Protein AF-A0A8S2FAD5-F1 (afdb_monomer)

Foldseek 3Di:
DQFAQQFAWEKAALCQDDPVFDPLLSQLQLVLSLLLVVLCVVVQADHAYDHPPVPDPCNVCRVVNHHDMATDRFFQDFAAPVQLVSRLVRPPDSVSSGDGRDGSHPQHVHPPPDPVRGRVVRNVSRVVSVVSSCVVLVPDPCNCCSRRPPVCVVCVDPSSVVVVVVNVVSVCVVVVVVVD

Solvent-accessible surface area (backbone atoms only — not comparable to full-atom values): 9727 Å² total; per-residue (Å²): 92,52,24,21,66,32,43,45,57,26,34,33,32,23,86,48,48,62,86,88,44,45,66,44,19,40,52,18,5,35,57,49,27,48,47,47,54,47,50,32,56,78,67,53,44,61,70,42,78,31,72,61,79,62,89,53,85,58,41,68,41,38,76,69,47,35,54,48,60,51,70,30,10,52,32,80,55,62,33,43,65,69,58,28,51,51,28,33,74,41,41,95,53,46,79,73,22,49,57,60,84,32,40,8,19,88,32,61,99,40,92,61,62,45,86,88,48,53,24,64,68,50,30,53,53,47,52,51,42,51,49,54,44,51,52,62,55,72,72,43,92,54,46,69,56,70,38,54,39,71,65,54,77,78,58,67,49,72,68,53,55,50,49,51,52,50,48,52,49,51,48,56,58,56,57,69,62,72,81,116

InterPro domains:
  IPR007484 Peptidase M28 [PF04389] (51-131)

Secondary structure (DSSP, 8-state):
----TT---EEE-GGGS-TTS-HHHHHHHHHHHHHHHHHHHHTT---EEE---S-STHHHHHHTT-----EE--SSSBPPHHHHHHHHHHSSSGGGG--TTSBS-TTTTSTT-SGGG--HHHHHHHHHHHHHHHHHHHT-TTHHHHHH-HHHHT---HHHHHHHHHHHHHHHHHHTTS--

Nearest PDB structures (foldseek):
  8acg-assembly5_B  TM=8.991E-01  e=2.602E-10  Pseudomonas aeruginosa
  8ac7-assembly2_A  TM=8.802E-01  e=2.939E-10  Pseudomonas aeruginosa

Mean predicted aligned error: 6.32 Å

Organism: NCBI:txid1234261

pLDDT: mean 87.01, std 15.3, range [33.78, 98.69]

Structure (mmCIF, N/CA/C/O backbone):
data_AF-A0A8S2FAD5-F1
#
_entry.id   AF-A0A8S2FAD5-F1
#
loop_
_atom_site.group_PDB
_atom_site.id
_atom_site.type_symbol
_atom_site.label_atom_id
_atom_site.label_alt_id
_atom_site.label_comp_id
_atom_site.label_asym_id
_atom_site.label_entity_id
_atom_site.label_seq_id
_atom_site.pdbx_PDB_ins_code
_atom_site.Cartn_x
_atom_site.Cartn_y
_atom_site.Cartn_z
_atom_site.occupancy
_atom_site.B_iso_or_equiv
_atom_site.auth_seq_id
_atom_site.auth_comp_id
_atom_site.auth_asym_id
_atom_site.auth_atom_id
_atom_site.pdbx_PDB_model_num
ATOM 1 N N . MET A 1 1 ? -4.170 -1.125 -9.431 1.00 90.81 1 MET A N 1
ATOM 2 C CA . MET A 1 1 ? -3.315 -2.122 -10.117 1.00 90.81 1 MET A CA 1
ATOM 3 C C . MET A 1 1 ? -2.385 -2.755 -9.105 1.00 90.81 1 MET A C 1
ATOM 5 O O . MET A 1 1 ? -1.966 -2.051 -8.197 1.00 90.81 1 MET A O 1
ATOM 9 N N . LEU A 1 2 ? -2.092 -4.051 -9.230 1.00 96.25 2 LEU A N 1
ATOM 10 C CA . LEU A 1 2 ? -1.265 -4.795 -8.265 1.00 96.25 2 LEU A CA 1
ATOM 11 C C . LEU A 1 2 ? -0.073 -5.525 -8.909 1.00 96.25 2 LEU A C 1
ATOM 13 O O . LEU A 1 2 ? 0.585 -6.305 -8.229 1.00 96.25 2 LEU A O 1
ATOM 17 N N . ALA A 1 3 ? 0.193 -5.311 -10.201 1.00 96.88 3 ALA A N 1
ATOM 18 C CA . ALA A 1 3 ? 1.210 -6.063 -10.936 1.00 96.88 3 ALA A CA 1
ATOM 19 C C . ALA A 1 3 ? 1.915 -5.278 -12.056 1.00 96.88 3 ALA A C 1
ATOM 21 O O . ALA A 1 3 ? 2.333 -5.866 -13.049 1.00 96.88 3 ALA A O 1
ATOM 22 N N . SER A 1 4 ? 2.040 -3.962 -11.918 1.00 97.62 4 SER A N 1
ATOM 23 C CA . SER A 1 4 ? 2.620 -3.101 -12.957 1.00 97.62 4 SER A CA 1
ATOM 24 C C . SER A 1 4 ? 4.056 -3.538 -13.316 1.00 97.62 4 SER A C 1
ATOM 26 O O . SER A 1 4 ? 4.825 -3.862 -12.405 1.00 97.62 4 SER A O 1
ATOM 28 N N . PRO A 1 5 ? 4.471 -3.534 -14.599 1.00 95.94 5 PRO A N 1
ATOM 29 C CA . PRO A 1 5 ? 5.797 -4.008 -15.014 1.00 95.94 5 PRO A CA 1
ATOM 30 C C . PRO A 1 5 ? 6.967 -3.315 -14.310 1.00 95.94 5 PRO A C 1
ATOM 32 O O . PRO A 1 5 ? 7.935 -3.968 -13.922 1.00 95.94 5 PRO A O 1
ATOM 35 N N . ASN A 1 6 ? 6.854 -1.999 -14.115 1.00 96.50 6 ASN A N 1
ATOM 36 C CA . ASN A 1 6 ? 7.856 -1.138 -13.495 1.00 96.50 6 ASN A CA 1
ATOM 37 C C . ASN A 1 6 ? 7.422 -0.735 -12.071 1.00 96.50 6 ASN A C 1
ATOM 39 O O . ASN A 1 6 ? 7.533 0.422 -11.676 1.00 96.50 6 ASN A O 1
ATOM 43 N N . PHE A 1 7 ? 6.873 -1.694 -11.321 1.00 96.06 7 PHE A N 1
ATOM 44 C CA . PHE A 1 7 ? 6.150 -1.499 -10.064 1.00 96.06 7 PHE A CA 1
ATOM 45 C C . PHE A 1 7 ? 6.841 -0.615 -9.013 1.00 96.06 7 PHE A C 1
ATOM 47 O O . PHE A 1 7 ? 8.062 -0.571 -8.862 1.00 96.06 7 PHE A O 1
ATOM 54 N N . ASN A 1 8 ? 6.013 0.010 -8.184 1.00 94.94 8 ASN A N 1
ATOM 55 C CA . ASN A 1 8 ? 6.347 0.473 -6.840 1.00 94.94 8 ASN A CA 1
ATOM 56 C C . ASN A 1 8 ? 5.364 -0.206 -5.879 1.00 94.94 8 ASN A C 1
ATOM 58 O O . ASN A 1 8 ? 4.172 -0.061 -6.078 1.00 94.94 8 ASN A O 1
ATOM 62 N N . PHE A 1 9 ? 5.812 -0.938 -4.862 1.00 96.31 9 PHE A N 1
ATOM 63 C CA . PHE A 1 9 ? 4.991 -1.423 -3.747 1.00 96.31 9 PHE A CA 1
ATOM 64 C C . PHE A 1 9 ? 4.415 -0.259 -2.927 1.00 96.31 9 PHE A C 1
ATOM 66 O O . PHE A 1 9 ? 4.928 0.131 -1.878 1.00 96.31 9 PHE A O 1
ATOM 73 N N . GLY A 1 10 ? 3.351 0.330 -3.457 1.00 96.06 10 GLY A N 1
ATOM 74 C CA . GLY A 1 10 ? 2.623 1.432 -2.867 1.00 96.06 10 GLY A CA 1
ATOM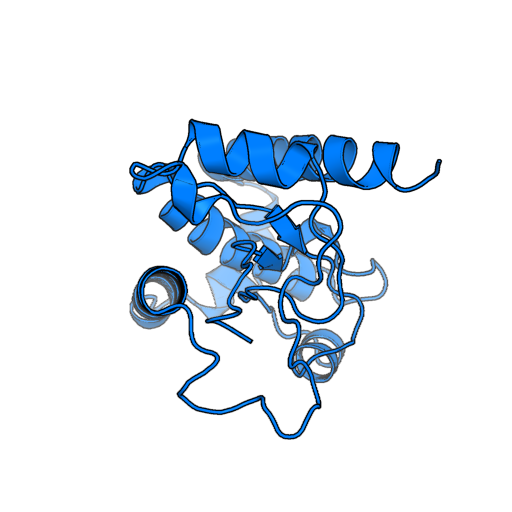 75 C C . GLY A 1 10 ? 1.639 0.952 -1.808 1.00 96.06 10 GLY A C 1
ATOM 76 O O . GLY A 1 10 ? 0.858 0.032 -2.060 1.00 96.06 10 GLY A O 1
ATOM 77 N N . ILE A 1 11 ? 1.648 1.611 -0.652 1.00 97.56 11 ILE A N 1
ATOM 78 C CA . ILE A 1 11 ? 0.684 1.423 0.436 1.00 97.56 11 ILE A CA 1
ATOM 79 C C . ILE A 1 11 ? -0.092 2.729 0.591 1.00 97.56 11 ILE A C 1
ATOM 81 O O . ILE A 1 11 ? 0.518 3.777 0.798 1.00 97.56 11 ILE A O 1
ATOM 85 N N . PHE A 1 12 ? -1.422 2.683 0.492 1.00 96.00 12 PHE A N 1
ATOM 86 C CA . PHE A 1 12 ? -2.240 3.867 0.757 1.00 96.00 12 PHE A CA 1
ATOM 87 C C . PHE A 1 12 ? -2.109 4.282 2.223 1.00 96.00 12 PHE A C 1
ATOM 89 O O . PHE A 1 12 ? -2.338 3.474 3.120 1.00 96.00 12 PHE A O 1
ATOM 96 N N . SER A 1 13 ? -1.717 5.533 2.438 1.00 92.62 13 SER A N 1
ATOM 97 C CA . SER A 1 13 ? -1.324 6.079 3.731 1.00 92.62 13 SER A CA 1
ATOM 98 C C . SER A 1 13 ? -2.528 6.642 4.473 1.00 92.62 13 SER A C 1
ATOM 100 O O . SER A 1 13 ? -3.031 7.702 4.104 1.00 92.62 13 SER A O 1
ATOM 102 N N . GLY A 1 14 ? -2.985 5.986 5.543 1.00 91.50 14 GLY A N 1
ATOM 103 C CA . GLY A 1 14 ? -4.072 6.510 6.386 1.00 91.50 14 GLY A CA 1
ATOM 104 C C . GLY A 1 14 ? -3.797 7.925 6.917 1.00 91.50 14 GLY A C 1
ATOM 105 O O . GLY A 1 14 ? -4.716 8.730 7.034 1.00 91.50 14 GLY A O 1
ATOM 106 N N . SER A 1 15 ? -2.521 8.251 7.137 1.00 89.19 15 SER A N 1
ATOM 107 C CA . SER A 1 15 ? -2.034 9.565 7.581 1.00 89.19 15 SER A CA 1
ATOM 108 C C . SER A 1 15 ? -2.166 10.672 6.520 1.00 89.19 15 SER A C 1
ATOM 110 O O . SER A 1 15 ? -2.016 11.848 6.837 1.00 89.19 15 SER A O 1
ATOM 112 N N . SER A 1 16 ? -2.434 10.310 5.260 1.00 89.69 16 SER A N 1
ATOM 113 C CA . SER A 1 16 ? -2.643 11.247 4.144 1.00 89.69 16 SER A CA 1
ATOM 114 C C . SER A 1 16 ? -4.112 11.596 3.880 1.00 89.69 16 SER A C 1
ATOM 116 O O . SER A 1 16 ? -4.391 12.389 2.983 1.00 89.69 16 SER A O 1
ATOM 118 N N . ILE A 1 17 ? -5.051 10.985 4.612 1.00 91.12 17 ILE A N 1
ATOM 119 C CA . ILE A 1 17 ? -6.486 11.240 4.445 1.00 91.12 17 ILE A CA 1
ATOM 120 C C . ILE A 1 17 ? -6.803 12.675 4.879 1.00 91.12 17 ILE A C 1
ATOM 122 O O . ILE A 1 17 ? -6.324 13.144 5.909 1.00 91.12 17 ILE A O 1
ATOM 126 N N . ASP A 1 18 ? -7.635 13.365 4.097 1.00 89.50 18 ASP A N 1
ATOM 127 C CA . ASP A 1 18 ? -8.057 14.735 4.382 1.00 89.50 18 ASP A CA 1
ATOM 128 C C . ASP A 1 18 ? -8.783 14.844 5.737 1.00 89.50 18 ASP A C 1
ATOM 130 O O . ASP A 1 18 ? -9.683 14.053 6.041 1.00 89.50 18 ASP A O 1
ATOM 134 N N . ASN A 1 19 ? -8.428 15.867 6.523 1.00 88.88 19 ASN A N 1
ATOM 135 C CA . ASN A 1 19 ? -8.950 16.109 7.875 1.00 88.88 19 ASN A CA 1
ATOM 136 C C . ASN A 1 19 ? -10.458 16.432 7.929 1.00 88.88 19 ASN A C 1
ATOM 138 O O . ASN A 1 19 ? -11.020 16.514 9.018 1.00 88.88 19 ASN A O 1
ATOM 142 N N . SER A 1 20 ? -11.120 16.645 6.788 1.00 90.06 20 SER A N 1
ATOM 143 C CA . SER A 1 20 ? -12.584 16.727 6.700 1.00 90.06 20 SER A CA 1
ATOM 144 C C . SER A 1 20 ? -13.279 15.361 6.793 1.00 90.06 20 SER A C 1
ATOM 146 O O . SER A 1 20 ? -14.492 15.312 7.003 1.00 90.06 20 SER A O 1
ATOM 148 N N . THR A 1 21 ? -12.535 14.256 6.669 1.00 92.19 21 THR A N 1
ATOM 149 C CA . THR A 1 21 ? -13.037 12.891 6.885 1.00 92.19 21 THR A CA 1
ATOM 150 C C . THR A 1 21 ? -13.279 12.634 8.377 1.00 92.19 21 THR A C 1
ATOM 152 O O . THR A 1 21 ? -12.590 13.193 9.228 1.00 92.19 21 THR A O 1
ATOM 155 N N . ASP A 1 22 ? -14.241 11.764 8.712 1.00 92.81 22 ASP A N 1
ATOM 156 C CA . ASP A 1 22 ? -14.488 11.341 10.098 1.00 92.81 22 ASP A CA 1
ATOM 157 C C . ASP A 1 22 ? -13.188 10.855 10.766 1.00 92.81 22 ASP A C 1
ATOM 159 O O . ASP A 1 22 ? -12.516 9.941 10.278 1.00 92.81 22 ASP A O 1
ATOM 163 N N . GLU A 1 23 ? -12.844 11.453 11.907 1.00 92.06 23 GLU A N 1
ATOM 164 C CA . GLU A 1 23 ? -11.602 11.179 12.631 1.00 92.06 23 GLU A CA 1
ATOM 165 C C . GLU A 1 23 ? -11.438 9.690 12.985 1.00 92.06 23 GLU A C 1
ATOM 167 O O . GLU A 1 23 ? -10.326 9.156 12.965 1.00 92.06 23 GLU A O 1
ATOM 172 N N . LYS A 1 24 ? -12.524 8.971 13.286 1.00 92.12 24 LYS A N 1
ATOM 173 C CA . LYS A 1 24 ? -12.455 7.531 13.570 1.00 92.12 24 LYS A CA 1
ATOM 174 C C . LYS A 1 24 ? -12.099 6.741 12.319 1.00 92.12 24 LYS A C 1
ATOM 176 O O . LYS A 1 24 ? -11.350 5.773 12.413 1.00 92.12 24 LYS A O 1
ATOM 181 N N . ALA A 1 25 ? -12.595 7.156 11.154 1.00 93.19 25 ALA A N 1
ATOM 182 C CA . ALA A 1 25 ? -12.239 6.533 9.885 1.00 93.19 25 ALA A CA 1
ATOM 183 C C . ALA A 1 25 ? -10.764 6.773 9.538 1.00 93.19 25 ALA A C 1
ATOM 185 O O . ALA A 1 25 ? -10.093 5.835 9.111 1.00 93.19 25 ALA A O 1
ATOM 186 N N . ILE A 1 26 ? -10.237 7.979 9.787 1.00 92.94 26 ILE A N 1
ATOM 187 C CA . ILE A 1 26 ? -8.804 8.285 9.632 1.00 92.94 26 ILE A CA 1
ATOM 188 C C . ILE A 1 26 ? -7.972 7.367 10.535 1.00 92.94 26 ILE A C 1
ATOM 190 O O . ILE A 1 26 ? -7.089 6.655 10.060 1.00 92.94 26 ILE A O 1
ATOM 194 N N . ASN A 1 27 ? -8.302 7.304 11.827 1.00 91.12 27 ASN A N 1
ATOM 195 C CA . ASN A 1 27 ? -7.559 6.482 12.782 1.00 91.12 27 ASN A CA 1
ATOM 196 C C . ASN A 1 27 ? -7.614 4.989 12.432 1.00 91.12 27 ASN A C 1
ATOM 198 O O . ASN A 1 27 ? -6.573 4.338 12.383 1.00 91.12 27 ASN A O 1
ATOM 202 N N . GLY A 1 28 ? -8.792 4.448 12.110 1.00 94.44 28 GLY A N 1
ATOM 203 C CA . GLY A 1 28 ? -8.918 3.066 11.646 1.00 94.44 28 GLY A CA 1
ATOM 204 C C . GLY A 1 28 ? -8.121 2.797 10.363 1.00 94.44 28 GLY A C 1
ATOM 205 O O . GLY A 1 28 ? -7.525 1.732 10.215 1.00 94.44 28 GLY A O 1
ATOM 206 N N . SER A 1 29 ? -8.040 3.771 9.454 1.00 95.75 29 SER A N 1
ATOM 207 C CA . SER A 1 29 ? -7.239 3.668 8.226 1.00 95.75 29 SER A CA 1
ATOM 208 C C . SER A 1 29 ? -5.739 3.615 8.523 1.00 95.75 29 SER A C 1
ATOM 210 O O . SER A 1 29 ? -5.022 2.827 7.906 1.00 95.75 29 SER A O 1
ATOM 212 N N . ILE A 1 30 ? -5.256 4.376 9.511 1.00 92.75 30 ILE A N 1
ATOM 213 C CA . ILE A 1 30 ? -3.868 4.294 10.002 1.00 92.75 30 ILE A CA 1
ATOM 214 C C . ILE A 1 30 ? -3.584 2.896 10.572 1.00 92.75 30 ILE A C 1
ATOM 216 O O . ILE A 1 30 ? -2.561 2.292 10.250 1.00 92.75 30 ILE A O 1
ATOM 220 N N . LEU A 1 31 ? -4.507 2.328 11.357 1.00 93.06 31 LEU A N 1
ATOM 221 C CA . LEU A 1 31 ? -4.362 0.968 11.892 1.00 93.06 31 LEU A CA 1
ATOM 222 C C . LEU A 1 31 ? -4.227 -0.085 10.786 1.00 93.06 31 LEU A C 1
ATOM 224 O O . LEU A 1 31 ? -3.354 -0.952 10.853 1.00 93.06 31 LEU A O 1
ATOM 228 N N . LEU A 1 32 ? -5.070 0.001 9.756 1.00 95.81 32 LEU A N 1
ATOM 229 C CA . LEU A 1 32 ? -5.017 -0.899 8.605 1.00 95.81 32 LEU A CA 1
ATOM 230 C C . LEU A 1 32 ? -3.733 -0.703 7.781 1.00 95.81 32 LEU A C 1
ATOM 232 O O . LEU A 1 32 ? -3.095 -1.681 7.394 1.00 95.81 32 LEU A O 1
ATOM 236 N N . THR A 1 33 ? -3.317 0.547 7.564 1.00 95.81 33 THR A N 1
ATOM 237 C CA . THR A 1 33 ? -2.059 0.903 6.881 1.00 95.81 33 THR A CA 1
ATOM 238 C C . THR A 1 33 ? -0.856 0.268 7.582 1.00 95.81 33 THR A C 1
ATOM 240 O O . THR A 1 33 ? 0.003 -0.337 6.938 1.00 95.81 33 THR A O 1
ATOM 243 N N . ASN A 1 34 ? -0.833 0.316 8.917 1.00 93.44 34 ASN A N 1
ATOM 244 C CA . ASN A 1 34 ? 0.236 -0.263 9.725 1.00 93.44 34 ASN A CA 1
ATOM 245 C C . ASN A 1 34 ? 0.367 -1.784 9.559 1.00 93.44 34 ASN A C 1
ATOM 247 O O . ASN A 1 34 ? 1.482 -2.301 9.629 1.00 93.44 34 ASN A O 1
ATOM 251 N N . LEU A 1 35 ? -0.724 -2.512 9.287 1.00 95.81 35 LEU A N 1
ATOM 252 C CA . LEU A 1 35 ? -0.640 -3.948 8.992 1.00 95.81 35 LEU A CA 1
ATOM 253 C C . LEU A 1 35 ? 0.094 -4.213 7.669 1.00 95.81 35 LEU A C 1
ATOM 255 O O . LEU A 1 35 ? 0.923 -5.122 7.606 1.00 95.81 35 LEU A O 1
ATOM 259 N N . PHE A 1 36 ? -0.138 -3.399 6.635 1.00 97.69 36 PHE A N 1
ATOM 260 C CA . PHE A 1 36 ? 0.633 -3.493 5.393 1.00 97.69 36 PHE A CA 1
ATOM 261 C C . PHE A 1 36 ? 2.104 -3.145 5.626 1.00 97.69 36 PHE A C 1
ATOM 263 O O . PHE A 1 36 ? 2.979 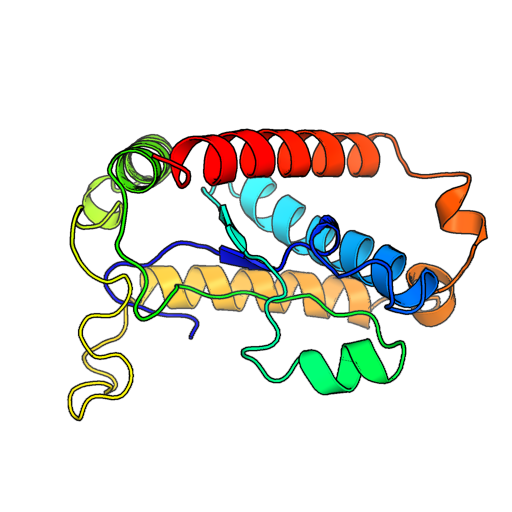-3.928 5.261 1.00 97.69 36 PHE A O 1
ATOM 270 N N . ILE A 1 37 ? 2.393 -2.021 6.288 1.00 95.94 37 ILE A N 1
ATOM 271 C CA . ILE A 1 37 ? 3.772 -1.608 6.598 1.00 95.94 37 ILE A CA 1
ATOM 272 C C . ILE A 1 37 ? 4.506 -2.708 7.376 1.00 95.94 37 ILE A C 1
ATOM 274 O O . ILE A 1 37 ? 5.656 -3.029 7.065 1.00 95.94 37 ILE A O 1
ATOM 278 N N . LYS A 1 38 ? 3.837 -3.329 8.355 1.00 94.88 38 LYS A N 1
ATOM 279 C CA . LYS A 1 38 ? 4.365 -4.477 9.093 1.00 94.88 38 LYS A CA 1
ATOM 280 C C . LYS A 1 38 ? 4.732 -5.627 8.157 1.00 94.88 38 LYS A C 1
ATOM 282 O O . LYS A 1 38 ? 5.858 -6.107 8.237 1.00 94.88 38 LYS A O 1
ATOM 287 N N . TYR A 1 39 ? 3.834 -6.033 7.258 1.00 97.06 39 TYR A N 1
ATOM 288 C CA . TYR A 1 39 ? 4.110 -7.106 6.298 1.00 97.06 39 TYR A CA 1
ATOM 289 C C . TYR A 1 39 ? 5.364 -6.820 5.461 1.00 97.06 39 TYR A C 1
ATOM 291 O O . TYR A 1 39 ? 6.251 -7.671 5.375 1.00 97.06 39 TYR A O 1
ATOM 299 N N . PHE A 1 40 ? 5.474 -5.627 4.870 1.00 95.50 40 PHE A N 1
ATOM 300 C CA . PHE A 1 40 ? 6.630 -5.281 4.037 1.00 95.50 40 PHE A CA 1
ATOM 301 C C . PHE A 1 40 ? 7.929 -5.248 4.851 1.00 95.50 40 PHE A C 1
ATOM 303 O O . PHE A 1 40 ? 8.931 -5.822 4.426 1.00 95.50 40 PHE A O 1
ATOM 310 N N . ASN A 1 41 ? 7.906 -4.666 6.052 1.00 93.50 41 ASN A N 1
ATOM 311 C CA . ASN A 1 41 ? 9.082 -4.592 6.918 1.00 93.50 41 ASN A CA 1
ATOM 312 C C . ASN A 1 41 ? 9.536 -5.971 7.428 1.00 93.50 41 ASN A C 1
ATOM 314 O O . ASN A 1 41 ? 10.730 -6.269 7.377 1.00 93.50 41 ASN A O 1
ATOM 318 N N . ASP A 1 42 ? 8.611 -6.828 7.871 1.00 94.75 42 ASP A N 1
ATOM 319 C CA . ASP A 1 42 ? 8.921 -8.183 8.354 1.00 94.75 42 ASP A CA 1
ATOM 320 C C . ASP A 1 42 ? 9.538 -9.046 7.239 1.00 94.75 42 ASP A C 1
ATOM 322 O O . ASP A 1 42 ? 10.426 -9.864 7.490 1.00 94.75 42 ASP A O 1
ATOM 326 N N . ASN A 1 43 ? 9.127 -8.808 5.990 1.00 93.69 43 ASN A N 1
ATOM 327 C CA . ASN A 1 43 ? 9.672 -9.466 4.802 1.00 93.69 43 ASN A CA 1
ATOM 328 C C . ASN A 1 43 ? 10.881 -8.737 4.187 1.00 93.69 43 ASN A C 1
ATOM 330 O O . ASN A 1 43 ? 11.398 -9.180 3.163 1.00 93.69 43 ASN A O 1
ATOM 334 N N . LYS A 1 44 ? 11.361 -7.648 4.807 1.00 91.50 44 LYS A N 1
ATOM 335 C CA . LYS A 1 44 ? 12.491 -6.826 4.332 1.00 91.50 44 LYS A CA 1
ATOM 336 C C . LYS A 1 44 ? 12.299 -6.286 2.909 1.00 91.50 44 LYS A C 1
ATOM 338 O O . LYS A 1 44 ? 13.261 -6.149 2.157 1.00 91.50 44 LYS A O 1
ATOM 343 N N . LEU A 1 45 ? 11.060 -5.982 2.542 1.00 92.94 45 LEU A N 1
ATOM 344 C CA . LEU A 1 45 ? 10.695 -5.454 1.235 1.00 92.94 45 LEU A CA 1
ATOM 345 C C . LEU A 1 45 ? 10.607 -3.920 1.266 1.00 92.94 45 LEU A C 1
ATOM 347 O O . LEU A 1 45 ? 10.198 -3.351 2.284 1.00 92.94 45 LEU A O 1
ATOM 351 N N . PRO A 1 46 ? 10.955 -3.238 0.158 1.00 92.56 46 PRO A N 1
ATOM 352 C CA . PRO A 1 46 ? 10.706 -1.810 0.026 1.00 92.56 46 PRO A CA 1
ATOM 353 C C . PRO A 1 46 ? 9.201 -1.531 -0.011 1.00 92.56 46 PRO A C 1
ATOM 355 O O . PRO A 1 46 ? 8.409 -2.383 -0.404 1.00 92.56 46 PRO A O 1
ATOM 358 N N . TRP A 1 47 ? 8.813 -0.310 0.336 1.00 93.00 47 TRP A N 1
ATOM 359 C CA . TRP A 1 47 ? 7.471 0.206 0.081 1.00 93.00 47 TRP A CA 1
ATOM 360 C C . TRP A 1 47 ? 7.507 1.728 -0.080 1.00 93.00 47 TRP A C 1
ATOM 362 O O . TRP A 1 47 ? 8.504 2.383 0.253 1.00 93.00 47 TRP A O 1
ATOM 372 N N . SER A 1 48 ? 6.439 2.298 -0.633 1.00 91.19 48 SER A N 1
ATOM 373 C CA . SER A 1 48 ? 6.250 3.750 -0.722 1.00 91.19 48 SER A CA 1
ATOM 374 C C . SER A 1 48 ? 4.849 4.137 -0.249 1.00 91.19 48 SER A C 1
ATOM 376 O O . SER A 1 48 ? 3.893 3.427 -0.564 1.00 91.19 48 SER A O 1
ATOM 378 N N . PRO A 1 49 ? 4.697 5.242 0.493 1.00 91.25 49 PRO A N 1
ATOM 379 C CA . PRO A 1 49 ? 3.383 5.738 0.862 1.00 91.25 49 PRO A CA 1
ATOM 380 C C . PRO A 1 49 ? 2.686 6.346 -0.359 1.00 91.25 49 PRO A C 1
ATOM 382 O O . PRO A 1 49 ? 3.304 7.058 -1.149 1.00 91.25 49 PRO A O 1
ATOM 385 N N . ILE A 1 50 ? 1.391 6.086 -0.491 1.00 92.44 50 ILE A N 1
ATOM 386 C CA . ILE A 1 50 ? 0.527 6.607 -1.551 1.00 92.44 50 ILE A CA 1
ATOM 387 C C . ILE A 1 50 ? -0.578 7.427 -0.898 1.00 92.44 50 ILE A C 1
ATOM 389 O O . ILE A 1 50 ? -1.199 6.972 0.063 1.00 92.44 50 ILE A O 1
ATOM 393 N N . ALA A 1 51 ? -0.817 8.636 -1.399 1.00 91.75 51 ALA A N 1
ATOM 394 C CA . ALA A 1 51 ? -1.874 9.478 -0.861 1.00 91.75 51 ALA A CA 1
ATOM 395 C C . ALA A 1 51 ? -3.268 8.923 -1.194 1.00 91.75 51 ALA A C 1
ATOM 397 O O . ALA A 1 51 ? -3.490 8.359 -2.269 1.00 91.75 51 ALA A O 1
ATOM 398 N N . PHE A 1 52 ? -4.225 9.132 -0.293 1.00 91.50 52 PHE A N 1
ATOM 399 C CA . PHE A 1 52 ? -5.645 9.018 -0.617 1.00 91.50 52 PHE A CA 1
ATOM 400 C C . PHE A 1 52 ? -6.099 10.272 -1.380 1.00 91.50 52 PHE A C 1
ATOM 402 O O . PHE A 1 52 ? -6.610 11.223 -0.803 1.00 91.50 52 PHE A O 1
ATOM 409 N N . ASP A 1 53 ? -5.891 10.271 -2.694 1.00 87.19 53 ASP A N 1
ATOM 410 C CA . ASP A 1 53 ? -6.179 11.390 -3.604 1.00 87.19 53 ASP A CA 1
ATOM 411 C C . ASP A 1 53 ? -7.590 11.363 -4.229 1.00 87.19 53 ASP A C 1
ATOM 413 O O . ASP A 1 53 ? -7.949 12.236 -5.020 1.00 87.19 53 ASP A O 1
ATOM 417 N N . GLY A 1 54 ? -8.396 10.351 -3.894 1.00 85.31 54 GLY A N 1
ATOM 418 C CA . GLY A 1 54 ? -9.761 10.170 -4.395 1.00 85.31 54 GLY A CA 1
ATOM 419 C C . GLY A 1 54 ? -9.865 9.438 -5.737 1.00 85.31 54 GLY A C 1
ATOM 420 O O . GLY A 1 54 ? -10.972 9.282 -6.248 1.00 85.31 54 GLY A O 1
ATOM 421 N N . ARG A 1 55 ? -8.759 8.951 -6.316 1.00 85.69 55 ARG A N 1
ATOM 422 C CA . ARG A 1 55 ? -8.731 8.315 -7.652 1.00 85.69 55 ARG A CA 1
ATOM 423 C C . ARG A 1 55 ? -8.968 6.798 -7.640 1.00 85.69 55 ARG A C 1
ATOM 425 O O . ARG A 1 55 ? -8.497 6.093 -8.531 1.00 85.69 55 ARG A O 1
ATOM 432 N N . SER A 1 56 ? -9.665 6.269 -6.634 1.00 91.62 56 SER A N 1
ATOM 433 C CA . SER A 1 56 ? -9.979 4.837 -6.531 1.00 91.62 56 SER A CA 1
ATOM 434 C C . SER A 1 56 ? -11.244 4.590 -5.703 1.00 91.62 56 SER A C 1
ATOM 436 O O . SER A 1 56 ? -11.820 5.510 -5.119 1.00 91.62 56 SER A O 1
ATOM 438 N N . ASP A 1 57 ? -11.660 3.330 -5.613 1.00 94.56 57 ASP A N 1
ATOM 439 C CA . ASP A 1 57 ? -12.932 2.915 -5.012 1.00 94.56 57 ASP A CA 1
ATOM 440 C C . ASP A 1 57 ? -13.030 3.161 -3.500 1.00 94.56 57 ASP A C 1
ATOM 442 O O . ASP A 1 57 ? -14.123 3.108 -2.947 1.00 94.56 57 ASP A O 1
ATOM 446 N N . TYR A 1 58 ? -11.925 3.471 -2.812 1.00 94.25 58 TYR A N 1
ATOM 447 C CA . TYR A 1 58 ? -11.944 3.818 -1.385 1.00 94.25 58 TYR A CA 1
ATOM 448 C C . TYR A 1 58 ? -12.708 5.122 -1.094 1.00 94.25 58 TYR A C 1
ATOM 450 O O . TYR A 1 58 ? -13.153 5.326 0.033 1.00 94.25 58 TYR A O 1
ATOM 458 N N . GLY A 1 59 ? -12.857 6.020 -2.080 1.00 93.50 59 GLY A N 1
ATOM 459 C CA . GLY A 1 59 ? -13.381 7.376 -1.870 1.00 93.50 59 GLY A CA 1
ATOM 460 C C . GLY A 1 59 ? -14.774 7.390 -1.226 1.00 93.50 59 GLY A C 1
ATOM 461 O O . GLY A 1 59 ? -14.942 7.982 -0.159 1.00 93.50 59 GLY A O 1
ATOM 462 N N . PRO A 1 60 ? -15.767 6.689 -1.804 1.00 95.00 60 PRO A N 1
ATOM 463 C CA . PRO A 1 60 ? -17.098 6.567 -1.209 1.00 95.00 60 PRO A CA 1
ATOM 464 C C . PRO A 1 60 ? -17.124 5.913 0.181 1.00 95.00 60 PRO A C 1
ATOM 466 O O . PRO A 1 60 ? -17.978 6.258 0.995 1.00 95.00 60 PRO A O 1
ATOM 469 N N . PHE A 1 61 ? -16.200 4.994 0.484 1.00 96.50 61 PHE A N 1
ATOM 470 C CA . PHE A 1 61 ? -16.112 4.368 1.808 1.00 96.50 61 PHE A CA 1
ATOM 471 C C . PHE A 1 61 ? -15.600 5.356 2.858 1.00 96.50 61 PHE A C 1
ATOM 473 O O . PHE A 1 61 ? -16.224 5.494 3.911 1.00 96.50 61 PHE A O 1
ATOM 480 N N . LEU A 1 62 ? -14.534 6.100 2.547 1.00 94.94 62 LEU A N 1
ATOM 481 C CA . LEU A 1 62 ? -14.030 7.172 3.410 1.00 94.94 62 LEU A CA 1
ATOM 482 C C . LEU A 1 62 ? -15.100 8.245 3.648 1.00 94.94 62 LEU A C 1
ATOM 484 O O . LEU A 1 62 ? -15.343 8.623 4.793 1.00 94.94 62 LEU A O 1
ATOM 488 N N . ALA A 1 63 ? -15.817 8.658 2.596 1.00 92.75 63 ALA A N 1
ATOM 489 C CA . ALA A 1 63 ? -16.922 9.615 2.700 1.00 92.75 63 ALA A CA 1
ATOM 490 C C . ALA A 1 63 ? -18.077 9.120 3.595 1.00 92.75 63 ALA A C 1
ATOM 492 O O . ALA A 1 63 ? -18.792 9.923 4.190 1.00 92.75 63 ALA A O 1
ATOM 493 N N . ALA A 1 64 ? -18.250 7.801 3.721 1.00 95.50 64 ALA A N 1
ATOM 494 C CA . ALA A 1 64 ? -19.221 7.167 4.612 1.00 95.50 64 ALA A CA 1
ATOM 495 C C . ALA A 1 64 ? -18.659 6.847 6.015 1.00 95.50 64 ALA A C 1
ATOM 497 O O . ALA A 1 64 ? -19.279 6.091 6.770 1.00 95.50 64 ALA A O 1
ATOM 498 N N . GLY A 1 65 ? -17.479 7.371 6.364 1.00 93.94 65 GLY A N 1
ATOM 499 C CA . GLY A 1 65 ? -16.830 7.137 7.655 1.00 93.94 65 GLY A CA 1
ATOM 500 C C . GLY A 1 65 ? -16.329 5.701 7.838 1.00 93.94 65 GLY A C 1
ATOM 501 O O . GLY A 1 65 ? -16.283 5.203 8.963 1.00 93.94 65 GLY A O 1
ATOM 502 N N . LYS A 1 66 ? -15.993 4.998 6.749 1.00 96.19 66 LYS A N 1
ATOM 503 C CA . LYS A 1 66 ? -15.419 3.647 6.797 1.00 96.19 66 LYS A CA 1
ATOM 504 C C . LYS A 1 66 ? -13.909 3.700 6.625 1.00 96.19 66 LYS A C 1
ATOM 506 O O . LYS A 1 66 ? -13.410 4.274 5.662 1.00 96.19 66 LYS A O 1
ATOM 511 N N . ALA A 1 67 ? -13.197 3.071 7.558 1.00 96.31 67 ALA A N 1
ATOM 512 C CA . ALA A 1 67 ? -11.748 2.945 7.497 1.00 96.31 67 ALA A CA 1
ATOM 513 C C . ALA A 1 67 ? -11.319 2.201 6.222 1.00 96.31 67 ALA A C 1
ATOM 515 O O . ALA A 1 67 ? -11.906 1.175 5.872 1.00 96.31 67 ALA A O 1
ATOM 516 N N . CYS A 1 68 ? -10.289 2.711 5.550 1.00 96.69 68 CYS A N 1
ATOM 517 C CA . CYS A 1 68 ? -9.764 2.161 4.307 1.00 96.69 68 CYS A CA 1
ATOM 518 C C . CYS A 1 68 ? -8.243 2.008 4.377 1.00 96.69 68 CYS A C 1
ATOM 520 O O . CYS A 1 68 ? -7.539 2.794 4.998 1.00 96.69 68 CYS A O 1
ATOM 522 N N . ALA A 1 69 ? -7.727 1.008 3.678 1.00 95.81 69 ALA A N 1
ATOM 523 C CA . ALA A 1 69 ? -6.316 0.864 3.350 1.00 95.81 69 ALA A CA 1
ATOM 524 C C . ALA A 1 69 ? -6.219 0.084 2.044 1.00 95.81 69 ALA A C 1
ATOM 526 O O . ALA A 1 69 ? -7.194 -0.526 1.596 1.00 95.81 69 ALA A O 1
ATOM 527 N N . GLY A 1 70 ? -5.046 0.076 1.428 1.00 96.81 70 GLY A N 1
ATOM 528 C CA . GLY A 1 70 ? -4.872 -0.697 0.217 1.00 96.81 70 GLY A CA 1
ATOM 529 C C . GLY A 1 70 ? -3.471 -0.634 -0.336 1.00 96.81 70 GLY A C 1
ATOM 530 O O . GLY A 1 70 ? -2.571 -0.004 0.218 1.00 96.81 70 GLY A O 1
ATOM 531 N N . LEU A 1 71 ? -3.337 -1.281 -1.482 1.00 98.06 71 LEU A N 1
ATOM 532 C CA . LEU A 1 71 ? -2.087 -1.467 -2.182 1.00 98.06 71 LEU A CA 1
ATOM 533 C C . LEU A 1 71 ? -2.221 -0.994 -3.627 1.00 98.06 71 LEU A C 1
ATOM 535 O O . LEU A 1 71 ? -3.283 -1.114 -4.241 1.00 98.06 71 LEU A O 1
ATOM 539 N N . THR A 1 72 ? -1.129 -0.498 -4.191 1.00 97.31 72 THR A N 1
ATOM 540 C CA . THR A 1 72 ? -1.017 -0.256 -5.629 1.00 97.31 72 THR A CA 1
ATOM 541 C C . THR A 1 72 ? 0.410 -0.489 -6.096 1.00 97.31 72 THR A C 1
ATOM 543 O O . THR A 1 72 ? 1.347 -0.193 -5.367 1.00 97.31 72 THR A O 1
ATOM 546 N N . THR A 1 73 ? 0.588 -1.013 -7.307 1.00 97.31 73 THR A N 1
ATOM 547 C CA . THR A 1 73 ? 1.901 -1.071 -7.970 1.00 97.31 73 THR A CA 1
ATOM 548 C C . THR A 1 73 ? 2.221 0.169 -8.805 1.00 97.31 73 THR A C 1
ATOM 550 O O . THR A 1 73 ? 3.309 0.261 -9.373 1.00 97.31 73 THR A O 1
ATOM 553 N N . GLY A 1 74 ? 1.286 1.121 -8.876 1.00 94.62 74 GLY A N 1
ATOM 554 C CA . GLY A 1 74 ? 1.386 2.322 -9.699 1.00 94.62 74 GLY A CA 1
ATOM 555 C C . GLY A 1 74 ? 0.793 2.176 -11.099 1.00 94.62 74 GLY A C 1
ATOM 556 O O . GLY A 1 74 ? 0.406 1.088 -11.512 1.00 94.62 74 GLY A O 1
ATOM 557 N N . GLY A 1 75 ? 0.693 3.298 -11.809 1.00 94.94 75 GLY A N 1
ATOM 558 C CA . GLY A 1 75 ? 0.111 3.398 -13.146 1.00 94.94 75 GLY A CA 1
ATOM 559 C C . GLY A 1 75 ? 0.890 4.365 -14.017 1.00 94.94 75 GLY A C 1
ATOM 560 O O . GLY A 1 75 ? 1.999 4.077 -14.452 1.00 94.94 75 GLY A O 1
ATOM 561 N N . ASP A 1 76 ? 0.328 5.551 -14.200 1.00 93.94 76 ASP A N 1
ATOM 562 C CA . ASP A 1 76 ? 0.898 6.629 -15.003 1.00 93.94 76 ASP A CA 1
ATOM 563 C C . ASP A 1 76 ? 2.027 7.425 -14.341 1.00 93.94 76 ASP A C 1
ATOM 565 O O . ASP A 1 76 ? 2.745 8.150 -15.029 1.00 93.94 76 ASP A O 1
ATOM 569 N N . ALA A 1 77 ? 2.232 7.270 -13.034 1.00 93.75 77 ALA A N 1
ATOM 570 C CA . ALA A 1 77 ? 3.357 7.891 -12.342 1.00 93.75 77 ALA A CA 1
ATOM 571 C C . ALA A 1 77 ? 4.709 7.442 -12.928 1.00 93.75 77 ALA A C 1
ATOM 573 O O . ALA A 1 77 ? 4.874 6.293 -13.340 1.00 93.75 77 ALA A O 1
ATOM 574 N N . ILE A 1 78 ? 5.689 8.348 -12.935 1.00 95.81 78 ILE A N 1
ATOM 575 C CA . ILE A 1 78 ? 7.046 8.091 -13.426 1.00 95.81 78 ILE A CA 1
ATOM 576 C C . ILE A 1 78 ? 7.932 7.616 -12.276 1.00 95.81 78 ILE A C 1
ATOM 578 O O . ILE A 1 78 ? 8.017 8.281 -11.246 1.00 95.81 78 ILE A O 1
ATOM 582 N N . LYS A 1 79 ? 8.641 6.498 -12.471 1.00 94.56 79 LYS A N 1
ATOM 583 C CA . LYS A 1 79 ? 9.612 6.003 -11.491 1.00 94.56 79 LYS A CA 1
ATOM 584 C C . LYS A 1 79 ? 10.799 6.955 -11.380 1.00 94.56 79 LYS A C 1
ATOM 586 O O . LYS A 1 79 ? 11.495 7.231 -12.361 1.00 94.56 79 LYS A O 1
ATOM 591 N N . THR A 1 80 ? 11.062 7.400 -10.163 1.00 93.81 80 THR A N 1
ATOM 592 C CA . THR A 1 80 ? 12.175 8.291 -9.829 1.00 93.81 80 THR A CA 1
ATOM 593 C C . THR A 1 80 ? 13.472 7.515 -9.581 1.00 93.81 80 THR A C 1
ATOM 595 O O . THR A 1 80 ? 13.462 6.311 -9.306 1.00 93.81 80 THR A O 1
ATOM 598 N N . GLN A 1 81 ? 14.608 8.218 -9.636 1.00 93.44 81 GLN A N 1
ATOM 599 C CA . GLN A 1 81 ? 15.912 7.647 -9.284 1.00 93.44 81 GLN A CA 1
ATOM 600 C C . GLN A 1 81 ? 15.942 7.157 -7.828 1.00 93.44 81 GLN A C 1
ATOM 602 O O . GLN A 1 81 ? 16.364 6.033 -7.571 1.00 93.44 81 GLN A O 1
ATOM 607 N N . ASP A 1 82 ? 15.407 7.951 -6.897 1.00 90.00 82 ASP A N 1
ATOM 608 C CA . ASP A 1 82 ? 15.355 7.605 -5.474 1.00 90.00 82 ASP A CA 1
ATOM 609 C C . ASP A 1 82 ? 14.525 6.337 -5.213 1.00 90.00 82 ASP A C 1
ATOM 611 O O . ASP A 1 82 ? 14.916 5.483 -4.416 1.00 90.00 82 ASP A O 1
ATOM 615 N N . GLU A 1 83 ? 13.376 6.177 -5.879 1.00 90.31 83 GLU A N 1
ATOM 616 C CA . GLU A 1 83 ? 12.587 4.943 -5.791 1.00 90.31 83 GLU A CA 1
ATOM 617 C C . GLU A 1 83 ? 13.365 3.749 -6.326 1.00 90.31 83 GLU A C 1
ATOM 619 O O . GLU A 1 83 ? 13.448 2.723 -5.652 1.00 90.31 83 GLU A O 1
ATOM 624 N N . ARG A 1 84 ? 13.963 3.879 -7.512 1.00 92.38 84 ARG A N 1
ATOM 625 C CA . ARG A 1 84 ? 14.762 2.807 -8.103 1.00 92.38 84 ARG A CA 1
ATOM 626 C C . ARG A 1 84 ? 15.909 2.405 -7.176 1.00 92.38 84 ARG A C 1
ATOM 628 O O . ARG A 1 84 ? 16.126 1.216 -6.972 1.00 92.38 84 ARG A O 1
ATOM 635 N N . ASP A 1 85 ? 16.622 3.354 -6.581 1.00 91.12 85 ASP A N 1
ATOM 636 C CA . ASP A 1 85 ? 17.774 3.045 -5.730 1.00 91.12 85 ASP A CA 1
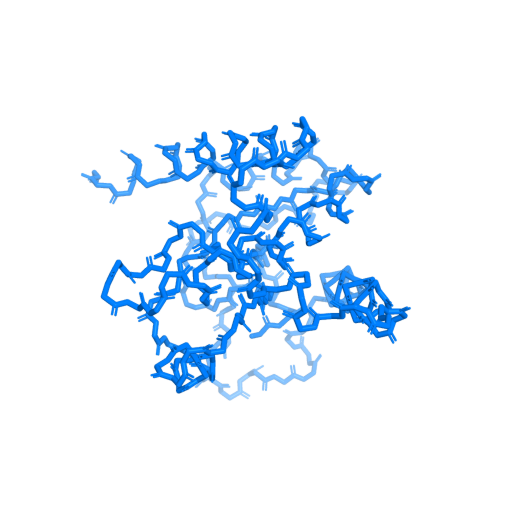ATOM 637 C C . ASP A 1 85 ? 17.373 2.404 -4.398 1.00 91.12 85 ASP A C 1
ATOM 639 O O . ASP A 1 85 ? 18.009 1.435 -3.978 1.00 91.12 85 ASP A O 1
ATOM 643 N N . ARG A 1 86 ? 16.268 2.845 -3.778 1.00 87.81 86 ARG A N 1
ATOM 644 C CA . ARG A 1 86 ? 15.700 2.154 -2.604 1.00 87.81 86 ARG A CA 1
ATOM 645 C C . ARG A 1 86 ? 15.334 0.708 -2.929 1.00 87.81 86 ARG A C 1
ATOM 647 O O . ARG A 1 86 ? 15.655 -0.196 -2.161 1.00 87.81 86 ARG A O 1
ATOM 654 N N . TYR A 1 87 ? 14.694 0.484 -4.075 1.00 91.38 87 TYR A N 1
ATOM 655 C CA . TYR A 1 87 ? 14.287 -0.855 -4.493 1.00 91.38 87 TYR A CA 1
ATOM 656 C C . TYR A 1 87 ? 15.499 -1.731 -4.807 1.00 91.38 87 TYR A C 1
ATOM 658 O O . TYR A 1 87 ? 15.557 -2.868 -4.350 1.00 91.38 87 TYR A O 1
ATOM 666 N N . ALA A 1 88 ? 16.502 -1.198 -5.507 1.00 90.38 88 ALA A N 1
ATOM 667 C CA . ALA A 1 88 ? 17.738 -1.917 -5.807 1.00 90.38 88 ALA A CA 1
ATOM 668 C C . ALA A 1 88 ? 18.504 -2.337 -4.543 1.00 90.38 88 ALA A C 1
ATOM 670 O O . ALA A 1 88 ? 19.149 -3.382 -4.547 1.00 90.38 88 ALA A O 1
ATOM 671 N N . ALA A 1 89 ? 18.430 -1.547 -3.469 1.00 89.31 89 ALA A N 1
ATOM 672 C CA . ALA A 1 89 ? 19.091 -1.851 -2.202 1.00 89.31 89 ALA A CA 1
ATOM 673 C C . ALA A 1 89 ? 18.374 -2.928 -1.366 1.00 89.31 89 ALA A C 1
ATOM 675 O O . ALA A 1 89 ? 19.018 -3.584 -0.547 1.00 89.31 89 ALA A O 1
ATOM 676 N N . GLN A 1 90 ? 17.056 -3.092 -1.527 1.00 87.12 90 GLN A N 1
ATOM 677 C CA . GLN A 1 90 ? 16.243 -3.985 -0.688 1.00 87.12 90 GLN A CA 1
ATOM 678 C C . GLN A 1 90 ? 15.778 -5.253 -1.410 1.00 87.12 90 GLN A C 1
ATOM 680 O O . GLN A 1 90 ? 15.553 -6.275 -0.763 1.00 87.12 90 GLN A O 1
ATOM 685 N N . LEU A 1 91 ? 15.637 -5.221 -2.737 1.00 88.12 91 LEU A N 1
ATOM 686 C CA . LEU A 1 91 ? 15.225 -6.395 -3.494 1.00 88.12 91 LEU A CA 1
ATOM 687 C C . LEU A 1 91 ? 16.393 -7.381 -3.655 1.00 88.12 91 LEU A C 1
ATOM 689 O O . LEU A 1 91 ? 17.479 -6.976 -4.069 1.00 88.12 91 LEU A O 1
ATOM 693 N N . PRO A 1 92 ? 16.175 -8.691 -3.417 1.00 73.81 92 PRO A N 1
ATOM 694 C CA . PRO A 1 92 ? 17.205 -9.720 -3.606 1.00 73.81 92 PRO A CA 1
ATOM 695 C C . PRO A 1 92 ? 17.773 -9.773 -5.033 1.00 73.81 92 PRO A C 1
ATOM 697 O O . PRO A 1 92 ? 18.892 -10.227 -5.246 1.00 73.81 92 PRO A O 1
ATOM 700 N N . GLN A 1 93 ? 16.983 -9.316 -6.005 1.00 74.44 93 GLN A N 1
ATOM 701 C CA . GLN A 1 93 ? 17.318 -9.215 -7.420 1.00 74.44 93 GLN A CA 1
ATOM 702 C C . GLN A 1 93 ? 17.231 -7.738 -7.809 1.00 74.44 93 GLN A C 1
ATOM 704 O O . GLN A 1 93 ? 16.153 -7.245 -8.133 1.00 74.44 93 GLN A O 1
ATOM 709 N N . GLY A 1 94 ? 18.350 -7.010 -7.744 1.00 66.75 94 GLY A N 1
ATOM 710 C CA . GLY A 1 94 ? 18.388 -5.562 -8.010 1.00 66.75 94 GLY A CA 1
ATOM 711 C C . GLY A 1 94 ? 17.890 -5.152 -9.407 1.00 66.75 94 GLY A C 1
ATOM 712 O O . GLY A 1 94 ? 17.549 -3.993 -9.620 1.00 66.75 94 GLY A O 1
ATOM 713 N N . GLU A 1 95 ? 17.790 -6.096 -10.345 1.00 67.88 95 GLU A N 1
ATOM 714 C CA . GLU A 1 95 ? 17.135 -5.931 -11.652 1.00 67.88 95 GLU A CA 1
ATOM 715 C C . GLU A 1 95 ? 15.624 -5.657 -11.553 1.00 67.88 95 GLU A C 1
ATOM 717 O O . GLU A 1 95 ? 15.075 -4.934 -12.382 1.00 67.88 95 GLU A O 1
ATOM 722 N N . ASN A 1 96 ? 14.969 -6.102 -10.477 1.00 79.31 96 ASN A N 1
ATOM 723 C CA . ASN A 1 96 ? 13.561 -5.811 -10.201 1.00 79.31 96 ASN A CA 1
ATOM 724 C C . ASN A 1 96 ? 13.331 -4.378 -9.685 1.00 79.31 96 ASN A C 1
ATOM 726 O O . ASN A 1 96 ? 12.198 -4.000 -9.401 1.00 79.31 96 ASN A O 1
ATOM 730 N N . ALA A 1 97 ? 14.380 -3.560 -9.554 1.00 86.00 97 ALA A N 1
ATOM 731 C CA . ALA A 1 97 ? 14.253 -2.167 -9.133 1.00 86.00 97 ALA A CA 1
ATOM 732 C C . ALA A 1 97 ? 13.530 -1.272 -10.154 1.00 86.00 97 ALA A C 1
ATOM 734 O O . ALA A 1 97 ? 13.034 -0.196 -9.800 1.00 86.00 97 ALA A O 1
ATOM 735 N N . GLY A 1 98 ? 13.455 -1.729 -11.406 1.00 90.81 98 GLY A N 1
ATOM 736 C CA . GLY A 1 98 ? 12.773 -1.039 -12.489 1.00 90.81 98 GLY A CA 1
ATOM 737 C C . GLY A 1 98 ? 13.632 -0.001 -13.217 1.00 90.81 98 GLY A C 1
ATOM 738 O O . GLY A 1 98 ? 14.846 0.103 -13.022 1.00 90.81 98 GLY A O 1
ATOM 739 N N . ILE A 1 99 ? 12.975 0.763 -14.088 1.00 94.50 99 ILE A N 1
ATOM 740 C CA . ILE A 1 99 ? 13.564 1.735 -15.01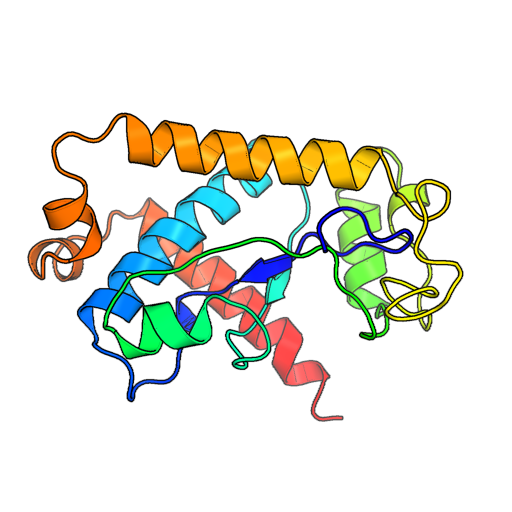2 1.00 94.50 99 ILE A CA 1
ATOM 741 C C . ILE A 1 99 ? 13.146 3.144 -14.585 1.00 94.50 99 ILE A C 1
ATOM 743 O O . ILE A 1 99 ? 11.955 3.436 -14.476 1.00 94.50 99 ILE A O 1
ATOM 747 N N . VAL A 1 100 ? 14.128 4.015 -14.351 1.00 95.81 100 VAL A N 1
ATOM 748 C CA . VAL A 1 100 ? 13.906 5.433 -14.025 1.00 95.81 100 VAL A CA 1
ATOM 749 C C . VAL A 1 100 ? 13.394 6.203 -15.239 1.00 95.81 100 VAL A C 1
ATOM 751 O O . VAL A 1 100 ? 13.695 5.839 -16.374 1.00 95.81 100 VAL A O 1
ATOM 754 N N . ASN A 1 101 ? 12.654 7.288 -15.013 1.00 95.38 101 ASN A N 1
ATOM 755 C CA . ASN A 1 101 ? 12.061 8.114 -16.075 1.00 95.38 101 ASN A CA 1
ATOM 756 C C . ASN A 1 101 ? 11.094 7.344 -17.000 1.00 95.38 101 ASN A 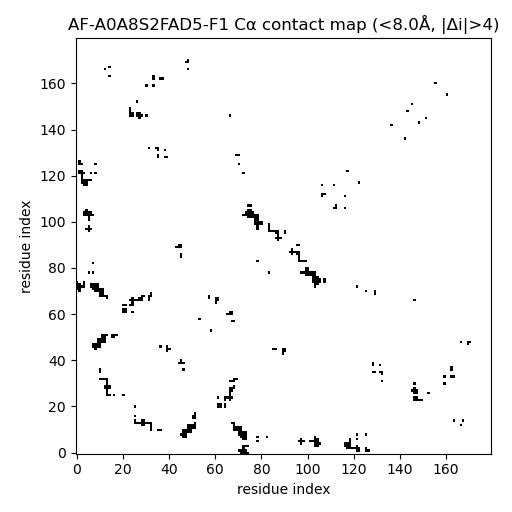C 1
ATOM 758 O O . ASN A 1 101 ? 10.821 7.780 -18.116 1.00 95.38 101 ASN A O 1
ATOM 762 N N . ALA A 1 102 ? 10.565 6.210 -16.534 1.00 95.88 102 ALA A N 1
ATOM 763 C CA . ALA A 1 102 ? 9.536 5.428 -17.209 1.00 95.88 102 ALA A CA 1
ATOM 764 C C . ALA A 1 102 ? 8.297 5.300 -16.312 1.00 95.88 102 ALA A C 1
ATOM 766 O O . ALA A 1 102 ? 8.418 5.292 -15.083 1.00 95.88 102 ALA A O 1
ATOM 767 N N . MET A 1 103 ? 7.112 5.186 -16.921 1.00 97.19 103 MET A N 1
ATOM 768 C CA . MET A 1 103 ? 5.859 4.953 -16.190 1.00 97.19 103 MET A CA 1
ATOM 769 C C . MET A 1 103 ? 5.948 3.664 -15.367 1.00 97.19 103 MET A C 1
ATOM 771 O O . MET A 1 103 ? 6.622 2.713 -15.775 1.00 97.19 103 MET A O 1
ATOM 775 N N . LEU A 1 104 ? 5.275 3.626 -14.215 1.00 96.75 104 LEU A N 1
ATOM 776 C CA . LEU A 1 104 ? 5.153 2.412 -13.402 1.00 96.75 104 LEU A CA 1
ATOM 777 C C . LEU A 1 104 ? 4.398 1.315 -14.176 1.00 96.75 104 LEU A C 1
ATOM 779 O O . LEU A 1 104 ? 4.762 0.141 -14.095 1.00 96.75 104 LEU A O 1
ATOM 783 N N . ASP A 1 105 ? 3.416 1.710 -14.989 1.00 97.88 105 ASP A N 1
ATOM 784 C CA . ASP A 1 105 ? 2.753 0.876 -15.986 1.00 97.88 105 ASP A CA 1
ATOM 785 C C . ASP A 1 105 ? 2.701 1.579 -17.363 1.00 97.88 105 ASP A C 1
ATOM 787 O O . ASP A 1 105 ? 1.862 2.458 -17.585 1.00 97.88 105 ASP A O 1
ATOM 791 N N . PRO A 1 106 ? 3.572 1.199 -18.317 1.00 96.44 106 PRO A N 1
ATOM 792 C CA . PRO A 1 106 ? 3.570 1.751 -19.677 1.00 96.44 106 PRO A CA 1
ATOM 793 C C . PRO A 1 106 ? 2.288 1.477 -20.475 1.00 96.44 106 PRO A C 1
ATOM 795 O O . PRO A 1 106 ? 2.035 2.143 -21.478 1.00 96.44 106 PRO A O 1
ATOM 798 N N . CYS A 1 107 ? 1.490 0.496 -20.054 1.00 97.81 107 CYS A N 1
ATOM 799 C CA . CYS A 1 107 ? 0.252 0.102 -20.707 1.00 97.81 107 CYS A CA 1
ATOM 800 C C . CYS A 1 107 ? -0.997 0.565 -19.952 1.00 97.81 107 CYS A C 1
ATOM 802 O O . CYS A 1 107 ? -2.097 0.227 -20.379 1.00 97.81 107 CYS A O 1
ATOM 804 N N . TYR A 1 108 ? -0.872 1.396 -18.911 1.00 96.94 108 TYR A N 1
ATOM 805 C CA . TYR A 1 108 ? -2.020 1.915 -18.165 1.00 96.94 108 TYR A CA 1
ATOM 806 C C . TYR A 1 108 ? -3.096 2.519 -19.085 1.00 96.94 108 TYR A C 1
ATOM 808 O O . TYR A 1 108 ? -2.807 3.427 -19.863 1.00 96.94 108 TYR A O 1
ATOM 816 N N . HIS A 1 109 ? -4.332 2.006 -19.008 1.00 96.25 109 HIS A N 1
ATOM 817 C CA . HIS A 1 109 ? -5.472 2.393 -19.862 1.00 96.25 109 HIS A CA 1
ATOM 818 C C . HIS A 1 109 ? -5.241 2.245 -21.382 1.00 96.25 109 HIS A C 1
ATOM 820 O O . HIS A 1 109 ? -5.965 2.831 -22.191 1.00 96.25 109 HIS A O 1
ATOM 826 N N . ASN A 1 110 ? -4.264 1.439 -21.796 1.00 97.44 110 ASN A N 1
ATOM 827 C CA . ASN A 1 110 ? -3.973 1.157 -23.196 1.00 97.44 110 ASN A CA 1
ATOM 828 C C . ASN A 1 110 ? -4.361 -0.276 -23.570 1.00 97.44 110 ASN A C 1
ATOM 830 O O . ASN A 1 110 ? -4.519 -1.153 -22.729 1.00 97.44 110 ASN A O 1
ATOM 834 N N . LYS A 1 111 ? -4.458 -0.548 -24.877 1.00 97.94 111 LYS A N 1
ATOM 835 C CA . LYS A 1 111 ? -4.812 -1.883 -25.401 1.00 97.94 1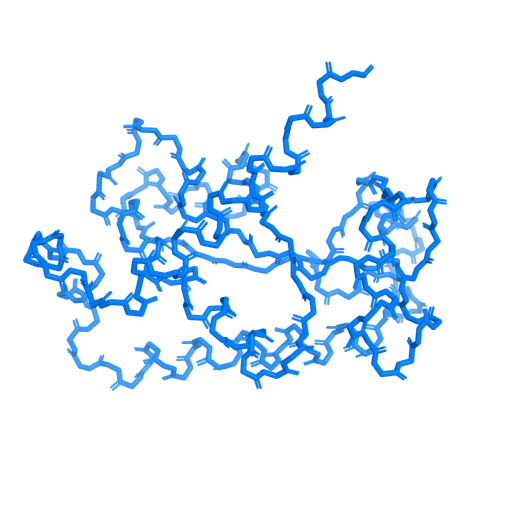11 LYS A CA 1
ATOM 836 C C . LYS A 1 111 ? -3.824 -2.991 -25.022 1.00 97.94 111 LYS A C 1
ATOM 838 O O . LYS A 1 111 ? -4.169 -4.157 -25.159 1.00 97.94 111 LYS A O 1
ATOM 843 N N . CYS A 1 112 ? -2.603 -2.632 -24.630 1.00 97.56 112 CYS A N 1
ATOM 844 C CA . CYS A 1 112 ? -1.589 -3.587 -24.199 1.00 97.56 112 CYS A CA 1
ATOM 845 C C . CYS A 1 112 ? -1.701 -3.975 -22.716 1.00 97.56 112 CYS A C 1
ATOM 847 O O . CYS A 1 112 ? -0.952 -4.855 -22.298 1.00 97.56 112 CYS A O 1
ATOM 849 N N . ASP A 1 113 ? -2.638 -3.394 -21.948 1.00 97.94 113 ASP A N 1
ATOM 850 C CA . ASP A 1 113 ? -2.965 -3.832 -20.582 1.00 97.94 113 ASP A CA 1
ATOM 851 C C . ASP A 1 113 ? -3.658 -5.202 -20.623 1.00 97.94 113 ASP A C 1
ATOM 853 O O . ASP A 1 113 ? -4.876 -5.341 -20.753 1.00 97.94 113 ASP A O 1
ATOM 857 N N . THR A 1 114 ? -2.822 -6.228 -20.654 1.00 97.44 114 THR A N 1
ATOM 858 C CA . THR A 1 114 ? -3.152 -7.627 -20.924 1.00 97.44 114 THR A CA 1
ATOM 859 C C . THR A 1 114 ? -2.377 -8.507 -19.946 1.00 97.44 114 THR A C 1
ATOM 861 O O . THR A 1 114 ? -1.567 -8.012 -19.159 1.00 97.44 114 THR A O 1
ATOM 864 N N . ILE A 1 115 ? -2.588 -9.825 -19.975 1.00 96.69 115 ILE A N 1
ATOM 865 C CA . ILE A 1 115 ? -1.863 -10.741 -19.076 1.00 96.69 115 ILE A CA 1
ATOM 866 C C . ILE A 1 115 ? -0.352 -10.767 -19.355 1.00 96.69 115 ILE A C 1
ATOM 868 O O . ILE A 1 115 ? 0.438 -11.153 -18.497 1.00 96.69 115 ILE A O 1
ATOM 872 N N . GLU A 1 116 ? 0.051 -10.320 -20.541 1.00 96.75 116 GLU A N 1
ATOM 873 C CA . GLU A 1 116 ? 1.433 -10.134 -20.957 1.00 96.75 116 GLU A CA 1
ATOM 874 C C . GLU A 1 116 ? 2.097 -8.910 -20.294 1.00 96.75 116 GLU A C 1
ATOM 876 O O . GLU A 1 116 ? 3.323 -8.826 -20.270 1.00 96.75 116 GLU A O 1
ATOM 881 N N . ASN A 1 117 ? 1.319 -7.988 -19.711 1.00 96.81 117 ASN A N 1
ATOM 882 C CA . ASN A 1 117 ? 1.784 -6.769 -19.034 1.00 96.81 117 ASN A CA 1
ATOM 883 C C . ASN A 1 117 ? 1.847 -6.922 -17.497 1.00 96.81 117 ASN A C 1
ATOM 885 O O . ASN A 1 117 ? 1.645 -5.970 -16.749 1.00 96.81 117 ASN A O 1
ATOM 889 N N . ILE A 1 118 ? 2.102 -8.135 -17.002 1.00 96.50 118 ILE A N 1
ATOM 890 C CA . ILE A 1 118 ? 2.092 -8.452 -15.567 1.00 96.50 118 ILE A CA 1
ATOM 891 C C . ILE A 1 118 ? 3.515 -8.717 -15.069 1.00 96.50 118 ILE A C 1
ATOM 893 O O . ILE A 1 118 ? 4.201 -9.623 -15.542 1.00 96.50 118 ILE A O 1
ATOM 897 N N . ASN A 1 119 ? 3.936 -7.992 -14.030 1.00 95.75 119 ASN A N 1
ATOM 898 C CA . ASN A 1 119 ? 5.071 -8.396 -13.207 1.00 95.75 119 ASN A CA 1
ATOM 899 C C . ASN A 1 119 ? 4.614 -9.417 -12.154 1.00 95.75 119 ASN A C 1
ATOM 901 O O . ASN A 1 119 ? 4.016 -9.063 -11.136 1.00 95.75 119 ASN A O 1
ATOM 905 N N . TRP A 1 120 ? 4.908 -10.696 -12.393 1.00 94.81 120 TRP A N 1
ATOM 906 C CA . TRP A 1 120 ? 4.470 -11.795 -11.526 1.00 94.81 120 TRP A CA 1
ATOM 907 C C . TRP A 1 120 ? 5.084 -11.768 -10.125 1.00 94.81 120 TRP A C 1
ATOM 909 O O . TRP A 1 120 ? 4.408 -12.129 -9.164 1.00 94.81 120 TRP A O 1
ATOM 919 N N . TYR A 1 121 ? 6.325 -11.293 -9.989 1.00 93.88 121 TYR A N 1
ATOM 920 C CA . TYR A 1 121 ? 6.947 -11.118 -8.677 1.00 93.88 121 TYR A CA 1
ATOM 921 C C . TYR A 1 121 ? 6.195 -10.065 -7.857 1.00 93.88 121 TYR A C 1
ATOM 923 O O . TYR A 1 121 ? 5.840 -10.305 -6.702 1.00 93.88 121 TYR A O 1
ATOM 931 N N . ALA A 1 122 ? 5.893 -8.918 -8.470 1.00 95.44 122 ALA A N 1
ATOM 932 C CA . ALA A 1 122 ? 5.142 -7.867 -7.805 1.00 95.44 122 ALA A CA 1
ATOM 933 C C . ALA A 1 122 ? 3.726 -8.321 -7.445 1.00 95.44 122 ALA A C 1
ATOM 935 O O . ALA A 1 122 ? 3.290 -8.118 -6.313 1.00 95.44 122 ALA A O 1
ATOM 936 N N . TYR A 1 123 ? 3.047 -9.001 -8.372 1.00 97.06 123 TYR A N 1
ATOM 937 C CA . TYR A 1 123 ? 1.731 -9.584 -8.131 1.00 97.06 123 TYR A CA 1
ATOM 938 C C . TYR A 1 123 ? 1.726 -10.502 -6.903 1.00 97.06 123 TYR A C 1
ATOM 940 O O . TYR A 1 123 ? 0.903 -10.330 -6.005 1.00 97.06 123 TYR A O 1
ATOM 948 N N . GLU A 1 124 ? 2.671 -11.442 -6.827 1.00 97.06 124 GLU A N 1
ATOM 949 C CA . GLU A 1 124 ? 2.760 -12.391 -5.717 1.00 97.06 124 GLU A CA 1
ATOM 950 C C . GLU A 1 124 ? 2.983 -11.681 -4.375 1.00 97.06 124 GLU A C 1
ATOM 952 O O . GLU A 1 124 ? 2.297 -11.983 -3.394 1.00 97.06 124 GLU A O 1
ATOM 957 N N . VAL A 1 125 ? 3.901 -10.710 -4.326 1.00 96.56 125 VAL A N 1
ATOM 958 C CA . VAL A 1 125 ? 4.162 -9.910 -3.120 1.00 96.56 125 VAL A CA 1
ATOM 959 C C . VAL A 1 125 ? 2.902 -9.172 -2.667 1.00 96.56 125 VAL A C 1
ATOM 961 O O . VAL A 1 125 ? 2.545 -9.235 -1.488 1.00 96.56 125 VAL A O 1
ATOM 964 N N . MET A 1 126 ? 2.210 -8.505 -3.593 1.00 98.12 126 MET A N 1
ATOM 965 C CA . MET A 1 126 ? 1.042 -7.676 -3.290 1.00 98.12 126 MET A CA 1
ATOM 966 C C . MET A 1 126 ? -0.169 -8.511 -2.862 1.00 98.12 126 MET A C 1
ATOM 968 O O . MET A 1 126 ? -0.871 -8.139 -1.922 1.00 98.12 126 MET A O 1
ATOM 972 N N . VAL A 1 127 ? -0.394 -9.669 -3.489 1.00 98.44 127 VAL A N 1
ATOM 973 C CA . VAL A 1 127 ? -1.470 -10.592 -3.093 1.00 98.44 127 VAL A CA 1
ATOM 974 C C . VAL A 1 127 ? -1.205 -11.187 -1.712 1.00 98.44 127 VAL A C 1
ATOM 976 O O . VAL A 1 127 ? -2.125 -11.258 -0.899 1.00 98.44 127 VAL A O 1
ATOM 979 N N . LYS A 1 128 ? 0.042 -11.560 -1.395 1.00 98.69 128 LYS A N 1
ATOM 980 C CA . LYS A 1 128 ? 0.397 -12.044 -0.051 1.00 98.69 128 LYS A CA 1
ATOM 981 C C . LYS A 1 128 ? 0.245 -10.959 1.015 1.00 98.69 128 LYS A C 1
ATOM 983 O O . LYS A 1 128 ? -0.254 -11.251 2.098 1.00 98.69 128 LYS A O 1
ATOM 988 N N . ALA A 1 129 ? 0.605 -9.713 0.704 1.00 98.56 129 ALA A N 1
ATOM 989 C CA . ALA A 1 129 ? 0.381 -8.577 1.596 1.00 98.56 129 ALA A CA 1
ATOM 990 C C . ALA A 1 129 ? -1.119 -8.355 1.865 1.00 98.56 129 ALA A C 1
ATOM 992 O O . ALA A 1 129 ? -1.526 -8.191 3.015 1.00 98.56 129 ALA A O 1
ATOM 993 N N . ALA A 1 130 ? -1.958 -8.409 0.824 1.00 98.56 130 ALA A N 1
ATOM 994 C CA . ALA A 1 130 ? -3.412 -8.328 0.967 1.00 98.56 130 ALA A CA 1
ATOM 995 C C . ALA A 1 130 ? -3.971 -9.480 1.817 1.00 98.56 130 ALA A C 1
ATOM 997 O O . ALA A 1 130 ? -4.755 -9.240 2.734 1.00 98.56 130 ALA A O 1
ATOM 998 N N . ALA A 1 131 ? -3.530 -10.715 1.561 1.00 98.62 131 ALA A N 1
ATOM 999 C CA . ALA A 1 131 ? -3.934 -11.886 2.333 1.00 98.62 131 ALA A CA 1
ATOM 1000 C C . ALA A 1 131 ? -3.545 -11.762 3.814 1.00 98.62 131 ALA A C 1
ATOM 1002 O O . ALA A 1 131 ? -4.381 -12.019 4.676 1.00 98.62 131 ALA A O 1
ATOM 1003 N N . PHE A 1 132 ? -2.328 -11.295 4.113 1.00 98.44 132 PHE A N 1
ATOM 1004 C CA . PHE A 1 132 ? -1.869 -11.050 5.481 1.00 98.44 132 PHE A CA 1
ATOM 1005 C C . PHE A 1 132 ? -2.795 -10.087 6.231 1.00 98.44 132 PHE A C 1
ATOM 1007 O O . PHE A 1 132 ? -3.193 -10.367 7.362 1.00 98.44 132 PHE A O 1
ATOM 1014 N N . VAL A 1 133 ? -3.169 -8.962 5.613 1.00 97.81 133 VAL A N 1
ATOM 1015 C CA . VAL A 1 133 ? -4.070 -7.990 6.249 1.00 97.81 133 VAL A CA 1
ATOM 1016 C C . VAL A 1 133 ? -5.471 -8.569 6.426 1.00 97.81 133 VAL A C 1
ATOM 1018 O O . VAL A 1 133 ? -6.028 -8.455 7.516 1.00 97.81 133 VAL A O 1
ATOM 1021 N N . LEU A 1 134 ? -6.021 -9.225 5.397 1.00 98.00 134 LEU A N 1
ATOM 1022 C CA . LEU A 1 134 ? -7.342 -9.860 5.458 1.00 98.00 134 LEU A CA 1
ATOM 1023 C C . LEU A 1 134 ? -7.420 -10.928 6.552 1.00 98.00 134 LEU A C 1
ATOM 1025 O O . LEU A 1 134 ? -8.408 -10.979 7.279 1.00 98.00 134 LEU A O 1
ATOM 1029 N N . GLU A 1 135 ? -6.381 -11.746 6.703 1.00 97.50 135 GLU A N 1
ATOM 1030 C CA . GLU A 1 135 ? -6.290 -12.732 7.777 1.00 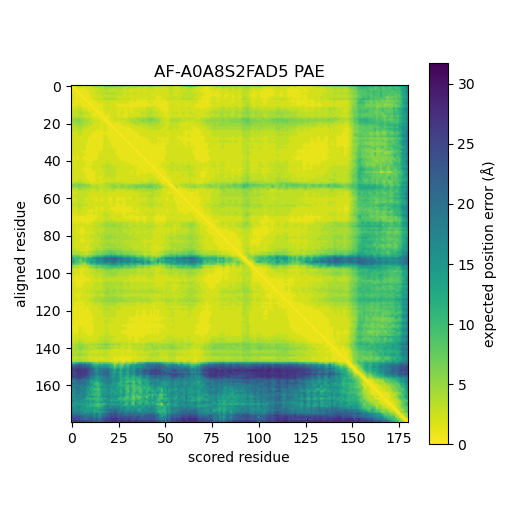97.50 135 GLU A CA 1
ATOM 1031 C C . GLU A 1 135 ? -6.258 -12.052 9.152 1.00 97.50 135 GLU A C 1
ATOM 1033 O O . GLU A 1 135 ? -7.046 -12.405 10.031 1.00 97.50 135 GLU A O 1
ATOM 1038 N N . ASN A 1 136 ? -5.409 -11.030 9.316 1.00 95.06 136 ASN A N 1
ATOM 1039 C CA . ASN A 1 136 ? -5.276 -10.299 10.577 1.00 95.06 136 ASN A CA 1
ATOM 1040 C C . ASN A 1 136 ? -6.596 -9.675 11.025 1.00 95.06 136 ASN A C 1
ATOM 1042 O O . ASN A 1 136 ? -6.909 -9.752 12.207 1.00 95.06 136 ASN A O 1
ATOM 1046 N N . ILE A 1 137 ? -7.362 -9.056 10.119 1.00 95.56 137 ILE A N 1
ATOM 1047 C CA . ILE A 1 137 ? -8.641 -8.415 10.471 1.00 95.56 137 ILE A CA 1
ATOM 1048 C C . ILE A 1 137 ? -9.798 -9.415 10.536 1.00 95.56 137 ILE A C 1
ATOM 1050 O O . ILE A 1 137 ? -10.689 -9.257 11.366 1.00 95.56 137 ILE A O 1
ATOM 1054 N N . GLY A 1 138 ? -9.781 -10.459 9.704 1.00 96.12 138 GLY A N 1
ATOM 1055 C CA . GLY A 1 138 ? -10.833 -11.475 9.643 1.00 96.12 138 GLY A CA 1
ATOM 1056 C C . GLY A 1 138 ? -10.887 -12.373 10.879 1.00 96.12 138 GLY A C 1
ATOM 1057 O O . GLY A 1 138 ? -11.938 -12.927 11.189 1.00 96.12 138 GLY A O 1
ATOM 1058 N N . GLN A 1 139 ? -9.780 -12.489 11.615 1.00 93.94 139 GLN A N 1
ATOM 1059 C CA . GLN A 1 139 ? -9.708 -13.238 12.873 1.00 93.94 139 GLN A CA 1
ATOM 1060 C C . GLN A 1 139 ? -10.078 -12.397 14.111 1.00 93.94 139 GLN A C 1
ATOM 1062 O O . GLN A 1 139 ? -10.111 -12.927 15.224 1.00 93.94 139 GLN A O 1
ATOM 1067 N N . ARG A 1 140 ? -10.372 -11.096 13.957 1.00 92.69 140 ARG A N 1
ATOM 1068 C CA . ARG A 1 140 ? -10.702 -10.210 15.084 1.00 92.69 140 ARG A CA 1
ATOM 1069 C C . ARG A 1 140 ? -12.185 -10.252 15.421 1.00 92.69 140 ARG A C 1
ATOM 1071 O O . ARG A 1 140 ? -13.019 -9.783 14.652 1.00 92.69 140 ARG A O 1
ATOM 1078 N N . SER A 1 141 ? -12.513 -10.707 16.626 1.00 94.88 141 SER A N 1
ATOM 1079 C CA . SER A 1 141 ? -13.868 -10.574 17.179 1.00 94.88 141 SER A CA 1
ATOM 1080 C C . SER A 1 141 ? -14.201 -9.142 17.617 1.00 94.88 141 SER A C 1
ATOM 1082 O O . SER A 1 141 ? -15.371 -8.805 17.769 1.00 94.88 141 SER A O 1
ATOM 1084 N N . ASP A 1 142 ? -13.185 -8.296 17.804 1.00 93.00 142 ASP A N 1
ATOM 1085 C CA . ASP A 1 142 ? -13.290 -6.911 18.267 1.00 93.00 142 ASP A CA 1
ATOM 1086 C C . ASP A 1 142 ? -13.128 -5.876 17.140 1.00 93.00 142 ASP A C 1
ATOM 1088 O O . ASP A 1 142 ? -12.879 -4.708 17.433 1.00 93.00 142 ASP A O 1
ATOM 1092 N N . LEU A 1 143 ? -13.257 -6.276 15.865 1.00 93.00 143 LEU A N 1
ATOM 1093 C CA . LEU A 1 143 ? -12.863 -5.466 14.703 1.00 93.00 143 LEU A CA 1
ATOM 1094 C C . LEU A 1 143 ? -13.419 -4.031 14.721 1.00 93.00 143 LEU A C 1
ATOM 1096 O O . LEU A 1 143 ? -12.652 -3.085 14.562 1.00 93.00 143 LEU A O 1
ATOM 1100 N N . ASP A 1 144 ? -14.720 -3.852 14.961 1.00 92.88 144 ASP A N 1
ATOM 1101 C CA . ASP A 1 144 ? -15.336 -2.517 15.002 1.00 92.88 144 ASP A CA 1
ATOM 1102 C C . ASP A 1 144 ? -14.789 -1.660 16.148 1.00 92.88 144 ASP A C 1
ATOM 1104 O O . ASP A 1 144 ? -14.550 -0.463 15.989 1.00 92.88 144 ASP A O 1
ATOM 1108 N N . THR A 1 145 ? -14.552 -2.272 17.310 1.00 91.81 145 THR A N 1
ATOM 1109 C CA . THR A 1 145 ? -13.957 -1.564 18.450 1.00 91.81 145 THR A CA 1
ATOM 1110 C C . THR A 1 145 ? -12.510 -1.203 18.142 1.00 91.81 145 THR A C 1
ATOM 1112 O O . THR A 1 145 ? -12.088 -0.085 18.415 1.00 91.81 145 THR A O 1
ATOM 1115 N N . TRP A 1 146 ? -11.758 -2.117 17.533 1.00 90.06 146 TRP A N 1
ATOM 1116 C CA . TRP A 1 146 ? -10.378 -1.876 17.141 1.00 90.06 146 TRP A CA 1
ATOM 1117 C C . TRP A 1 146 ? -10.266 -0.741 16.115 1.00 90.06 146 TRP A C 1
ATOM 1119 O O . TRP A 1 146 ? -9.428 0.135 16.295 1.00 90.06 146 TRP A O 1
ATOM 1129 N N . LEU A 1 147 ? -11.139 -0.699 15.101 1.00 92.38 147 LEU A N 1
ATOM 1130 C CA . LEU A 1 147 ? -11.118 0.334 14.058 1.00 92.38 147 LEU A CA 1
ATOM 1131 C C . LEU A 1 147 ? -11.629 1.704 14.523 1.00 92.38 147 LEU A C 1
ATOM 1133 O O . LEU A 1 147 ? -11.097 2.717 14.080 1.00 92.38 147 LEU A O 1
ATOM 1137 N N . TYR A 1 148 ? -12.663 1.754 15.370 1.00 92.00 148 TYR A N 1
ATOM 1138 C CA . TYR A 1 148 ? -13.432 2.989 15.591 1.00 92.00 148 TYR A CA 1
ATOM 1139 C C . TYR A 1 148 ? -13.482 3.472 17.051 1.00 92.00 148 TYR A C 1
ATOM 1141 O O . TYR A 1 148 ? -14.164 4.459 17.351 1.00 92.00 148 TYR A O 1
ATOM 1149 N N . SER A 1 149 ? -12.795 2.803 17.983 1.00 82.94 149 SER A N 1
ATOM 1150 C CA . SER A 1 149 ? -12.763 3.226 19.389 1.00 82.94 149 SER A CA 1
ATOM 1151 C C . SER A 1 149 ? -11.802 4.389 19.627 1.00 82.94 149 SER A C 1
ATOM 1153 O O . SER A 1 149 ? -10.626 4.338 19.268 1.00 82.94 149 SER A O 1
ATOM 1155 N N . SER A 1 150 ? -12.274 5.402 20.356 1.00 64.88 150 SER A N 1
ATOM 1156 C CA . SER A 1 150 ? -11.447 6.507 20.855 1.00 64.88 150 SER A CA 1
ATOM 1157 C C . SER A 1 150 ? -10.417 6.065 21.901 1.00 64.88 150 SER A C 1
ATOM 1159 O O . SER A 1 150 ? -9.443 6.769 22.142 1.00 64.88 150 SER A O 1
ATOM 1161 N N . LEU A 1 151 ? -10.570 4.883 22.514 1.00 55.50 151 LEU A N 1
ATOM 1162 C CA . LEU A 1 151 ? -9.603 4.377 23.497 1.00 55.50 151 LEU A CA 1
ATOM 1163 C C . LEU A 1 151 ? -8.269 3.983 22.847 1.00 55.50 151 LEU A C 1
ATOM 1165 O O . LEU A 1 151 ? -7.220 4.181 23.462 1.00 55.50 151 LEU A O 1
ATOM 1169 N N . VAL A 1 152 ? -8.286 3.520 21.590 1.00 54.09 152 VAL A N 1
ATOM 1170 C CA . VAL A 1 152 ? -7.066 3.223 20.813 1.00 54.09 152 VAL A CA 1
ATOM 1171 C C . VAL A 1 152 ? -6.235 4.495 20.585 1.00 54.09 152 VAL A C 1
ATOM 1173 O O . VAL A 1 152 ? -5.007 4.433 20.577 1.00 54.09 152 VAL A O 1
ATOM 1176 N N . GLN A 1 153 ? -6.876 5.670 20.523 1.00 50.41 153 GLN A N 1
ATOM 1177 C CA . GLN A 1 153 ? -6.194 6.966 20.396 1.00 50.41 153 GLN A CA 1
ATOM 1178 C C . GLN A 1 153 ? -5.358 7.326 21.640 1.00 50.41 153 GLN A C 1
ATOM 1180 O O . GLN A 1 153 ? -4.341 8.005 21.514 1.00 50.41 153 GLN A O 1
ATOM 1185 N N . SER A 1 154 ? -5.746 6.844 22.829 1.00 43.56 154 SER A N 1
ATOM 1186 C CA . SER A 1 154 ? -5.050 7.105 24.103 1.00 43.56 154 SER A CA 1
ATOM 1187 C C . SER A 1 154 ? -3.941 6.098 24.444 1.00 43.56 154 SER A C 1
ATOM 1189 O O . SER A 1 154 ? -3.195 6.308 25.398 1.00 43.56 154 SER A O 1
ATOM 1191 N N . GLY A 1 155 ? -3.815 5.020 23.662 1.00 43.66 155 GLY A N 1
ATOM 1192 C CA . GLY A 1 155 ? -2.930 3.887 23.942 1.00 43.66 155 GLY A CA 1
ATOM 1193 C C . GLY A 1 155 ? -2.294 3.290 22.689 1.00 43.66 155 GLY A C 1
ATOM 1194 O O . GLY A 1 155 ? -2.237 2.066 22.566 1.00 43.66 155 GLY A O 1
ATOM 1195 N N . ARG A 1 156 ? -1.843 4.131 21.743 1.00 55.94 156 ARG A N 1
ATOM 1196 C CA . ARG A 1 156 ? -1.051 3.661 20.594 1.00 55.94 156 ARG A CA 1
ATOM 1197 C C . ARG A 1 156 ? 0.158 2.885 21.120 1.00 55.94 156 ARG A C 1
ATOM 1199 O O . ARG A 1 156 ? 0.976 3.438 21.852 1.00 55.94 156 ARG A O 1
ATOM 1206 N N . SER A 1 157 ? 0.255 1.603 20.772 1.00 59.22 157 SER A N 1
ATOM 1207 C CA . SER A 1 157 ? 1.414 0.777 21.122 1.00 59.22 157 SER A CA 1
ATOM 1208 C C . SER A 1 157 ? 2.692 1.402 20.555 1.00 59.22 157 SER A C 1
ATOM 1210 O O . SER A 1 157 ? 2.652 2.017 19.487 1.00 59.22 157 SER A O 1
ATOM 1212 N N . GLU A 1 158 ? 3.836 1.216 21.219 1.00 57.50 158 GLU A N 1
ATOM 1213 C CA . GLU A 1 158 ? 5.131 1.744 20.749 1.00 57.50 158 GLU A CA 1
ATOM 1214 C C . GLU A 1 158 ? 5.420 1.371 19.284 1.00 57.50 158 GLU A C 1
ATOM 1216 O O . GLU A 1 158 ? 5.903 2.200 18.513 1.00 57.50 158 GLU A O 1
ATOM 1221 N N . ASP A 1 159 ? 5.026 0.164 18.866 1.00 56.28 159 ASP A N 1
ATOM 1222 C CA . ASP A 1 159 ? 5.158 -0.297 17.482 1.00 56.28 159 ASP A CA 1
ATOM 1223 C C . ASP A 1 159 ? 4.343 0.539 16.482 1.00 56.28 159 ASP A C 1
ATOM 1225 O O . ASP A 1 159 ? 4.824 0.824 15.388 1.00 56.28 159 ASP A O 1
ATOM 1229 N N . MET A 1 160 ? 3.138 0.995 16.847 1.00 59.12 160 MET A N 1
ATOM 1230 C CA . MET A 1 160 ? 2.327 1.851 15.972 1.00 59.12 160 MET A CA 1
ATOM 1231 C C . MET A 1 160 ? 2.952 3.230 15.809 1.00 59.12 160 MET A C 1
ATOM 1233 O O . MET A 1 160 ? 3.054 3.724 14.690 1.00 59.12 160 MET A O 1
ATOM 1237 N N . LEU A 1 161 ? 3.401 3.828 16.916 1.00 61.72 161 LEU A N 1
ATOM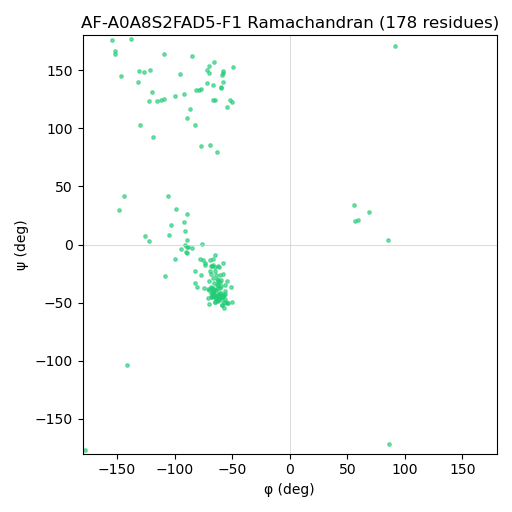 1238 C CA . LEU A 1 161 ? 4.083 5.122 16.890 1.00 61.72 161 LEU A CA 1
ATOM 1239 C C . LEU A 1 161 ? 5.363 5.041 16.052 1.00 61.72 161 LEU A C 1
ATOM 1241 O O . LEU A 1 161 ? 5.676 5.958 15.300 1.00 61.72 161 LEU A O 1
ATOM 1245 N N . LYS A 1 162 ? 6.079 3.915 16.119 1.00 65.44 162 LYS A N 1
ATOM 1246 C CA . LYS A 1 162 ? 7.254 3.662 15.284 1.00 65.44 162 LYS A CA 1
ATOM 1247 C C . LYS A 1 162 ? 6.905 3.619 13.795 1.00 65.44 162 LYS A C 1
ATOM 1249 O O . LYS A 1 162 ? 7.619 4.237 13.007 1.00 65.44 162 LYS A O 1
ATOM 1254 N N . TYR A 1 163 ? 5.841 2.920 13.395 1.00 65.12 163 TYR A N 1
ATOM 1255 C CA . TYR A 1 163 ? 5.438 2.863 11.985 1.00 65.12 163 TYR A CA 1
ATOM 1256 C C . TYR A 1 163 ? 4.924 4.203 11.466 1.00 65.12 163 TYR A C 1
ATOM 1258 O O . TYR A 1 163 ? 5.290 4.581 10.361 1.00 65.12 163 TYR A O 1
ATOM 1266 N N . GLU A 1 164 ? 4.192 4.959 12.278 1.00 64.38 164 GLU A N 1
ATOM 1267 C CA . GLU A 1 164 ? 3.728 6.306 11.935 1.00 64.38 164 GLU A CA 1
ATOM 1268 C C . GLU A 1 164 ? 4.896 7.300 11.808 1.00 64.38 164 GLU A C 1
ATOM 1270 O O . GLU A 1 164 ? 4.918 8.130 10.903 1.00 64.38 164 GLU A O 1
ATOM 1275 N N . ILE A 1 165 ? 5.928 7.195 12.653 1.00 63.50 165 ILE A N 1
ATOM 1276 C CA . ILE A 1 165 ? 7.162 7.988 12.513 1.00 63.50 165 ILE A CA 1
ATOM 1277 C C . ILE A 1 165 ? 7.910 7.610 11.229 1.00 63.50 165 ILE A C 1
ATOM 1279 O O . ILE A 1 165 ? 8.384 8.497 10.516 1.00 63.50 165 ILE A O 1
ATOM 1283 N N . ILE A 1 166 ? 8.024 6.314 10.916 1.00 64.56 166 ILE A N 1
ATOM 1284 C CA . ILE A 1 166 ? 8.647 5.845 9.668 1.00 64.56 166 ILE A CA 1
ATOM 1285 C C . ILE A 1 166 ? 7.849 6.359 8.469 1.00 64.56 166 ILE A C 1
ATOM 1287 O O . ILE A 1 166 ? 8.436 6.938 7.559 1.00 64.56 166 ILE A O 1
ATOM 1291 N N . GLU A 1 167 ? 6.528 6.209 8.487 1.00 65.94 167 GLU A N 1
ATOM 1292 C CA . GLU A 1 167 ? 5.626 6.670 7.438 1.00 65.94 167 GLU A CA 1
ATOM 1293 C C . GLU A 1 167 ? 5.749 8.176 7.224 1.00 65.94 167 GLU A C 1
ATOM 1295 O O . GLU A 1 167 ? 6.047 8.598 6.112 1.00 65.94 167 GLU A O 1
ATOM 1300 N N . ASN A 1 168 ? 5.645 8.985 8.278 1.00 64.75 168 ASN A N 1
ATOM 1301 C CA . ASN A 1 168 ? 5.810 10.436 8.193 1.00 64.75 168 ASN A CA 1
ATOM 1302 C C . ASN A 1 168 ? 7.215 10.846 7.726 1.00 64.75 168 ASN A C 1
ATOM 1304 O O . ASN A 1 168 ? 7.370 11.814 6.979 1.00 64.75 168 ASN A O 1
ATOM 1308 N N . THR A 1 169 ? 8.253 10.099 8.112 1.00 66.56 169 THR A N 1
ATOM 1309 C CA . THR A 1 169 ? 9.620 10.343 7.633 1.00 66.56 169 THR A CA 1
ATOM 1310 C C . THR A 1 169 ? 9.717 10.089 6.133 1.00 66.56 169 THR A C 1
ATOM 1312 O O . THR A 1 169 ? 10.198 10.961 5.407 1.00 66.56 169 THR A O 1
ATOM 1315 N N . VAL A 1 170 ? 9.214 8.944 5.662 1.00 64.56 170 VAL A N 1
ATOM 1316 C CA . VAL A 1 170 ? 9.216 8.564 4.242 1.00 64.56 170 VAL A CA 1
ATOM 1317 C C . VAL A 1 170 ? 8.334 9.512 3.429 1.00 64.56 170 VAL A C 1
ATOM 1319 O O . VAL A 1 170 ? 8.797 10.020 2.414 1.00 64.56 170 VAL A O 1
ATOM 1322 N N . LEU A 1 171 ? 7.124 9.836 3.899 1.00 63.88 171 LEU A N 1
ATOM 1323 C CA . LEU A 1 171 ? 6.231 10.839 3.308 1.00 63.88 171 LEU A CA 1
ATOM 1324 C C . LEU A 1 171 ? 6.947 12.183 3.154 1.00 63.88 171 LEU A C 1
ATOM 1326 O O . LEU A 1 171 ? 6.973 12.753 2.068 1.00 63.88 171 LEU A O 1
ATOM 1330 N N . SER A 1 172 ? 7.593 12.674 4.215 1.00 60.50 172 SER A N 1
ATOM 1331 C CA . SER A 1 172 ? 8.278 13.968 4.179 1.00 60.50 172 SER A CA 1
ATOM 1332 C C . SER A 1 172 ? 9.511 13.982 3.271 1.00 60.50 172 SER A C 1
ATOM 1334 O O . SER A 1 172 ? 9.912 15.053 2.823 1.00 60.50 172 SER A O 1
ATOM 1336 N N . GLN A 1 173 ? 10.147 12.832 3.032 1.00 59.56 173 GLN A N 1
ATOM 1337 C CA . GLN A 1 173 ? 11.260 12.694 2.089 1.00 59.56 173 GLN A CA 1
ATOM 1338 C C . GLN A 1 173 ? 10.760 12.578 0.649 1.00 59.56 173 GLN A C 1
ATOM 1340 O O . GLN A 1 173 ? 11.392 13.123 -0.253 1.00 59.56 173 GLN A O 1
ATOM 1345 N N . TYR 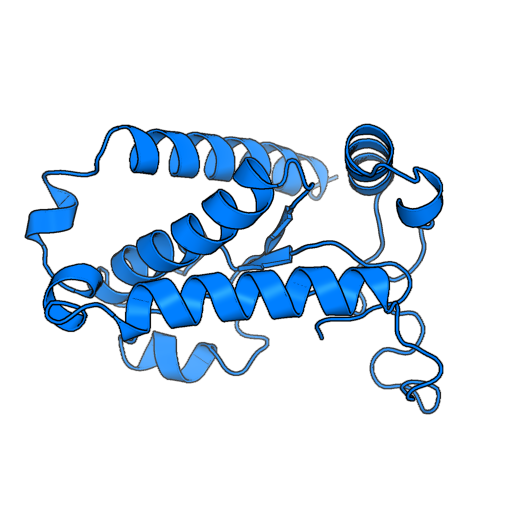A 1 174 ? 9.628 11.900 0.453 1.00 54.38 174 TYR A N 1
ATOM 1346 C CA . TYR A 1 174 ? 8.995 11.699 -0.844 1.00 54.38 174 TYR A CA 1
ATOM 1347 C C . TYR A 1 174 ? 8.398 13.011 -1.377 1.00 54.38 174 TYR A C 1
ATOM 1349 O O . TYR A 1 174 ? 8.761 13.444 -2.465 1.00 54.38 174 TYR A O 1
ATOM 1357 N N . TYR A 1 175 ? 7.585 13.712 -0.576 1.00 52.84 175 TYR A N 1
ATOM 1358 C CA . TYR A 1 175 ? 6.881 14.926 -1.012 1.00 52.84 175 TYR A CA 1
ATOM 1359 C C . TYR A 1 175 ? 7.716 16.219 -0.960 1.00 52.84 175 TYR A C 1
ATOM 1361 O O . TYR A 1 175 ? 7.450 17.130 -1.731 1.00 52.84 175 TYR A O 1
ATOM 1369 N N . ARG A 1 176 ? 8.785 16.321 -0.147 1.00 49.78 176 ARG A N 1
ATOM 1370 C CA . ARG A 1 176 ? 9.686 17.502 -0.203 1.00 49.78 176 ARG A CA 1
ATOM 1371 C C . ARG A 1 176 ? 10.508 17.594 -1.489 1.00 49.78 176 ARG A C 1
ATOM 1373 O O . ARG A 1 176 ? 11.076 18.647 -1.759 1.00 49.78 176 ARG A O 1
ATOM 1380 N N . LYS A 1 177 ? 10.642 16.498 -2.238 1.00 43.94 177 LYS A N 1
ATOM 1381 C CA . LYS A 1 177 ? 11.452 16.447 -3.463 1.00 43.94 177 LYS A CA 1
ATOM 1382 C C . LYS A 1 177 ? 10.635 16.574 -4.748 1.00 43.94 177 LYS A C 1
ATOM 1384 O O . LYS A 1 177 ? 11.235 16.777 -5.794 1.00 43.94 177 LYS A O 1
ATOM 1389 N N . THR A 1 178 ? 9.310 16.460 -4.677 1.00 40.50 178 THR A N 1
ATOM 1390 C CA . THR A 1 178 ? 8.404 16.605 -5.830 1.00 40.50 178 THR A CA 1
ATOM 1391 C C . THR A 1 178 ? 7.928 18.045 -6.056 1.00 40.50 178 THR A C 1
ATOM 1393 O O . THR A 1 178 ? 7.282 18.304 -7.064 1.00 40.50 178 THR A O 1
ATOM 1396 N N . ASP A 1 179 ? 8.263 18.971 -5.148 1.00 34.66 179 ASP A N 1
ATOM 1397 C CA . ASP A 1 179 ? 7.977 20.416 -5.242 1.00 34.66 179 ASP A CA 1
ATOM 1398 C C . ASP A 1 179 ? 9.117 21.231 -5.916 1.00 34.66 179 ASP A C 1
ATOM 1400 O O . ASP A 1 179 ? 9.201 22.450 -5.746 1.00 34.66 179 ASP A O 1
ATOM 1404 N N . LEU A 1 180 ? 10.011 20.577 -6.673 1.00 33.78 180 LEU A N 1
ATOM 1405 C CA . LEU A 1 180 ? 11.063 21.194 -7.504 1.00 33.78 180 LEU A CA 1
ATOM 1406 C C . LEU A 1 180 ? 10.942 20.727 -8.957 1.00 33.78 180 LEU A C 1
ATOM 1408 O O . LEU A 1 180 ? 11.282 21.541 -9.846 1.00 33.78 180 LEU A O 1
#

Sequence (180 aa):
MLASPNFNFGIFSGSSIDNSTDEKAINGSILLTNLFIKYFNDNKLPWSPIAFDGRSDYGPFLAAGKACAGLTTGGDAIKTQDERDRYAAQLPQGENAGIVNAMLDPCYHNKCDTIENINWYAYEVMVKAAAFVLENIGQRSDLDTWLYSSLVQSGRSEDMLKYEIIENTVLSQYYRKTDL

Radius of gyration: 16.48 Å; Cα contacts (8 Å, |Δi|>4): 273; chains: 1; bounding box: 38×34×50 Å